Protein AF-0000000083552301 (afdb_homodimer)

Sequence (352 aa):
MPPRAPAPMTVTRPELLIDGSDAVFRKLIHASFGFLARHEAVRASFGQRIGLSGVEYTVLVAIGHLTAGGGTVIISQLAAHLHLSGAFVTTTTSRLAKKGLITKDVDPEDRRKICLNLTEQAWSTLADLAPIQQQVNDIEFAPLSAGELPRIVALFENLIDSSEKALKLQEFLKEHMPPRAPAPMTVTRPELLIDGSDAVFRKLIHASFGFLARHEAVRASFGQRIGLSGVEYTVLVAIGHLTAGGGTVIISQLAAHLHLSGAFVTTTTSRLAKKGLITKDVDPEDRRKICLNLTEQAWSTLADLAPIQQQVNDIEFAPLSAGELPRIVALFENLIDSSEKALKLQEFLKEH

Foldseek 3Di:
DPDPPPDDAPDDDVVCDDPNHNVVVVVVVVVVVVLVVVVLVVQQVLQVVLPHGSVLSVLLVLQCVVCVVPDWDFLVRSCVVVVHDSVVSVVSLVVCVVVVQWDWDADPVHRVTTTIGGDPVNVVSVVVSVVVVVVVVCVSCVPDDPVVVVVVVVVVVVVVVVVVVVVVVVVVVVVD/DPDPPPDDAPDDDVVCDDPNHNVVVVVVVVVVVVLVVVVLVVQQVLQVVLPHGSVLSVLLVLQCVVCVPPDWDFLVRSCVVVVHDSVVSVVSLVVCVVVVQWDWDADPVHRPTTTIGGDPVNVVSVVVSVVVVVVVVCVSCVPDDPVVVVVVVVVVVVVVVVVVVVVVVVVVVVVD

pLDDT: mean 91.88, std 9.17, range [40.97, 98.44]

Secondary structure (DSSP, 8-state):
-----PPPPS---GGG-BTTB-HHHHHHHHHHHHHHHHHHHHHHHHHHHTT--HHHHHHHHHHHHHHTTS--EEHHHHHHHHT--HHHHH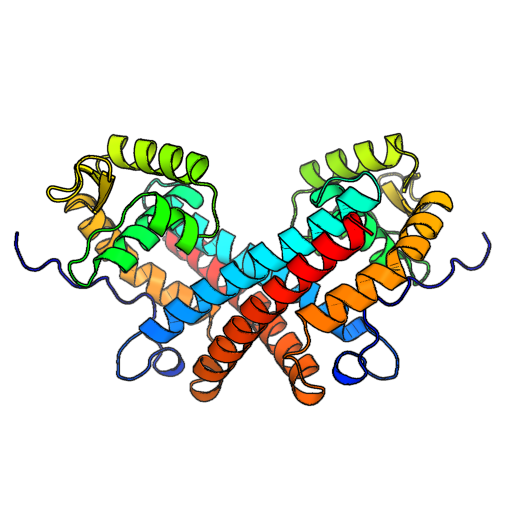HHHHHHHHTTSEEEEE-SS-TTPEEEEE-HHHHHHHHHHHHHHHHHHHHHTTT--TTHHHHHHHHHHHHHHHHHHHHHHHHHHHH-/-----PPPPS---GGG-BTTB-HHHHHHHHHHHHHHHHHHHHHHHHHHHTT--HHHHHHHHHHHHHHTTS--EEHHHHHHHHT--HHHHHHHHHHHHHTTSEEEEE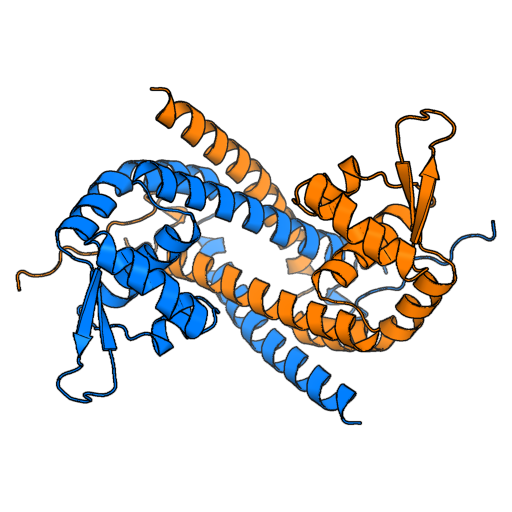-SS-TTPEEEEE-HHHHHHHHHHHHHHHHHHHHHTTT--TTHHHHHHHHHHHHHHHHHHHHHHHHHHHH-

Solvent-accessible surface area (backbone atoms only — not comparable to full-atom values): 18629 Å² total; per-residue (Å²): 125,77,84,69,73,64,64,70,60,56,54,72,49,67,43,54,37,57,95,88,31,45,60,66,46,54,47,34,56,50,30,52,53,51,29,51,54,46,52,49,52,48,46,25,51,57,12,49,76,72,77,31,52,41,66,51,33,53,50,53,53,49,49,42,61,61,25,45,84,73,46,75,35,34,60,66,55,51,12,62,72,69,71,48,53,54,68,58,46,49,55,46,50,51,54,37,34,75,70,55,34,33,45,80,39,65,30,89,89,43,73,85,40,46,29,45,40,68,28,73,62,34,50,51,53,50,54,69,43,26,68,58,45,16,55,36,41,38,43,24,50,56,77,54,44,57,78,46,50,66,54,50,34,52,49,31,50,47,32,37,56,27,34,53,52,22,48,51,49,50,55,51,60,72,76,103,124,77,82,69,74,65,63,69,59,55,54,72,49,68,43,54,37,59,95,89,30,45,61,66,46,53,47,33,56,50,31,50,52,52,29,51,53,47,52,49,52,49,47,25,52,57,12,49,76,73,76,31,51,40,65,50,33,51,52,52,51,48,49,41,62,62,24,43,82,75,46,74,37,34,59,64,56,51,12,62,72,69,69,48,52,55,67,57,47,51,54,46,50,50,54,38,34,75,70,54,32,33,46,81,38,66,30,89,90,40,72,85,41,48,29,45,41,69,29,73,61,34,50,51,51,50,54,70,44,26,68,57,44,16,57,35,42,38,44,24,50,56,77,54,45,58,79,45,51,65,54,51,35,52,50,31,50,46,32,37,56,26,33,52,53,23,48,51,49,51,54,51,59,72,77,103

Organism: NCBI:txid2306993

Nearest PDB structures (foldseek):
  6pcp-assembly2_C  TM=8.003E-01  e=1.829E-07  Bordetella pertussis
  8ylg-assembly1_B  TM=7.669E-01  e=1.421E-07  Burkholderia thailandensis
  4zzl-assembly1_B  TM=7.914E-01  e=2.672E-07  Pseudomonas aeruginosa
  2nnn-assembly3_F  TM=7.061E-01  e=1.513E-07  Pseudomonas aeruginosa
  3f3x-assembly1_A-2  TM=7.408E-01  e=1.073E-06  Saccharolobus solfataricus

Radius of gyration: 22.09 Å; Cα contacts (8 Å, |Δi|>4): 475; chains: 2; bounding box: 48×59×56 Å

Structure (mmCIF, N/CA/C/O backbone):
data_AF-0000000083552301-model_v1
#
loop_
_entity.id
_entity.type
_entity.pdbx_description
1 polymer 'MarR family transcriptional regulator'
#
loop_
_atom_site.group_PDB
_atom_site.id
_atom_site.type_symbol
_atom_site.label_atom_id
_atom_site.label_alt_id
_atom_site.label_comp_id
_atom_site.label_asym_id
_atom_site.label_entity_id
_atom_site.label_seq_id
_atom_site.pdbx_PDB_ins_code
_atom_site.Cartn_x
_atom_site.Cartn_y
_atom_site.Cartn_z
_atom_site.occupancy
_atom_site.B_iso_or_equiv
_atom_site.auth_seq_id
_atom_site.auth_comp_id
_atom_site.auth_asym_id
_atom_site.auth_atom_id
_atom_site.pdbx_PDB_model_num
ATOM 1 N N . MET A 1 1 ? -10.391 -27.031 -24.781 1 41.03 1 MET A N 1
ATOM 2 C CA . MET A 1 1 ? -9.148 -26.688 -24.094 1 41.03 1 MET A CA 1
ATOM 3 C C . MET A 1 1 ? -9.055 -27.406 -22.75 1 41.03 1 MET A C 1
ATOM 5 O O . MET A 1 1 ? -10.031 -27.453 -22 1 41.03 1 MET A O 1
ATOM 9 N N . PRO A 1 2 ? -8.172 -28.328 -22.578 1 47.38 2 PRO A N 1
ATOM 10 C CA . PRO A 1 2 ? -8.164 -29.094 -21.344 1 47.38 2 PRO A CA 1
ATOM 11 C C . PRO A 1 2 ? -8.453 -28.234 -20.109 1 47.38 2 PRO A C 1
ATOM 13 O O . PRO A 1 2 ? -8.188 -27.031 -20.125 1 47.38 2 PRO A O 1
ATOM 16 N N . PRO A 1 3 ? -9.219 -28.875 -19.203 1 48.34 3 PRO A N 1
ATOM 17 C CA . PRO A 1 3 ? -9.578 -28.141 -17.984 1 48.34 3 PRO A CA 1
ATOM 18 C C . PRO A 1 3 ? -8.383 -27.469 -17.312 1 48.34 3 PRO A C 1
ATOM 20 O O . PRO A 1 3 ? -7.32 -28.078 -17.188 1 48.34 3 PRO A O 1
ATOM 23 N N . ARG A 1 4 ? -8.227 -26.125 -17.531 1 56.44 4 ARG A N 1
ATOM 24 C CA . ARG A 1 4 ? -7.117 -25.344 -17.016 1 56.44 4 ARG A CA 1
ATOM 25 C C . ARG A 1 4 ? -6.875 -25.641 -15.539 1 56.44 4 ARG A C 1
ATOM 27 O O . ARG A 1 4 ? -7.82 -25.734 -14.75 1 56.44 4 ARG A O 1
ATOM 34 N N . ALA A 1 5 ? -5.742 -26.422 -15.227 1 58.41 5 ALA A N 1
ATOM 35 C CA . ALA A 1 5 ? -5.367 -26.688 -13.836 1 58.41 5 ALA A CA 1
ATOM 36 C C . ALA A 1 5 ? -5.629 -25.453 -12.961 1 58.41 5 ALA A C 1
ATOM 38 O O . ALA A 1 5 ? -5.469 -24.328 -13.406 1 58.41 5 ALA A O 1
ATOM 39 N N . PRO A 1 6 ? -6.309 -25.688 -11.836 1 65.56 6 PRO A N 1
ATOM 40 C CA . PRO A 1 6 ? -6.559 -24.578 -10.898 1 65.56 6 PRO A CA 1
ATOM 41 C C . PRO A 1 6 ? -5.289 -23.812 -10.547 1 65.56 6 PRO A C 1
ATOM 43 O O . PRO A 1 6 ? -4.188 -24.359 -10.625 1 65.56 6 PRO A O 1
ATOM 46 N N . ALA A 1 7 ? -5.406 -22.531 -10.398 1 77.5 7 ALA A N 1
ATOM 47 C CA . ALA A 1 7 ? -4.297 -21.703 -9.938 1 77.5 7 ALA A CA 1
ATOM 48 C C . ALA A 1 7 ? -3.672 -22.281 -8.672 1 77.5 7 ALA A C 1
ATOM 50 O O . ALA A 1 7 ? -4.383 -22.719 -7.758 1 77.5 7 ALA A O 1
ATOM 51 N N . PRO A 1 8 ? -2.408 -22.516 -8.703 1 86.75 8 PRO A N 1
ATOM 52 C CA . PRO A 1 8 ? -1.754 -23.047 -7.496 1 86.75 8 PRO A CA 1
ATOM 53 C C . PRO A 1 8 ? -2.039 -22.203 -6.258 1 86.75 8 PRO A C 1
ATOM 55 O O . PRO A 1 8 ? -2.217 -20.984 -6.363 1 86.75 8 PRO A O 1
ATOM 58 N N . MET A 1 9 ? -2.119 -22.922 -5.168 1 91.5 9 MET A N 1
ATOM 59 C CA . MET A 1 9 ? -2.23 -22.203 -3.904 1 91.5 9 MET A CA 1
ATOM 60 C C . MET A 1 9 ? -0.99 -21.344 -3.652 1 91.5 9 MET A C 1
ATOM 62 O O . MET A 1 9 ? 0.123 -21.75 -3.998 1 91.5 9 MET A O 1
ATOM 66 N N . THR A 1 10 ? -1.205 -20.266 -3.018 1 94.56 10 THR A N 1
ATOM 67 C CA . THR A 1 10 ? -0.093 -19.344 -2.791 1 94.56 10 THR A CA 1
ATOM 68 C C . THR A 1 10 ? 0.404 -19.438 -1.352 1 94.56 10 THR A C 1
ATOM 70 O O . THR A 1 10 ? 1.435 -18.859 -1.005 1 94.56 10 THR A O 1
ATOM 73 N N . VAL A 1 11 ? -0.322 -20.078 -0.506 1 97.38 11 VAL A N 1
ATOM 74 C CA . VAL A 1 11 ? 0.031 -20.391 0.877 1 97.38 11 VAL A CA 1
ATOM 75 C C . VAL A 1 11 ? -0.378 -21.812 1.214 1 97.38 11 VAL A C 1
ATOM 77 O O . VAL A 1 11 ? -1.214 -22.406 0.526 1 97.38 11 VAL A O 1
ATOM 80 N N . THR A 1 12 ? 0.235 -22.328 2.291 1 96.94 12 THR A N 1
ATOM 81 C CA . THR A 1 12 ? -0.097 -23.688 2.674 1 96.94 12 THR A CA 1
ATOM 82 C C . THR A 1 12 ? -0.401 -23.781 4.168 1 96.94 12 THR A C 1
ATOM 84 O O . THR A 1 12 ? -0.926 -24.781 4.645 1 96.94 12 THR A O 1
ATOM 87 N N . ARG A 1 13 ? -0.084 -22.75 4.926 1 96.5 13 ARG A N 1
ATOM 88 C CA . ARG A 1 13 ? -0.36 -22.75 6.355 1 96.5 13 ARG A CA 1
ATOM 89 C C . ARG A 1 13 ? -1.859 -22.828 6.625 1 96.5 13 ARG A C 1
ATOM 91 O O . ARG A 1 13 ? -2.639 -22.047 6.082 1 96.5 13 ARG A O 1
ATOM 98 N N . PRO A 1 14 ? -2.262 -23.734 7.508 1 96.25 14 PRO A N 1
ATOM 99 C CA . PRO A 1 14 ? -3.693 -23.938 7.734 1 96.25 14 PRO A CA 1
ATOM 100 C C . PRO A 1 14 ? -4.398 -22.672 8.234 1 96.25 14 PRO A C 1
ATOM 102 O O . PRO A 1 14 ? -5.578 -22.469 7.938 1 96.25 14 PRO A O 1
ATOM 105 N N . GLU A 1 15 ? -3.711 -21.828 9 1 96.06 15 GLU A N 1
ATOM 106 C CA . GLU A 1 15 ? -4.285 -20.609 9.555 1 96.06 15 GLU A CA 1
ATOM 107 C C . GLU A 1 15 ? -4.676 -19.625 8.445 1 96.06 15 GLU A C 1
ATOM 109 O O . GLU A 1 15 ? -5.465 -18.719 8.672 1 96.06 15 GLU A O 1
ATOM 114 N N . LEU A 1 16 ? -4.07 -19.844 7.227 1 97 16 LEU A N 1
ATOM 115 C CA . LEU A 1 16 ? -4.301 -18.922 6.117 1 97 16 LEU A CA 1
ATOM 116 C C . LEU A 1 16 ? -5.266 -19.531 5.102 1 97 16 LEU A C 1
ATOM 118 O O . LEU A 1 16 ? -5.512 -18.938 4.047 1 97 16 LEU A O 1
ATOM 122 N N . LEU A 1 17 ? -5.734 -20.719 5.441 1 96.19 17 LEU A N 1
ATOM 123 C CA . LEU A 1 17 ? -6.66 -21.422 4.566 1 96.19 17 LEU A CA 1
ATOM 124 C C . LEU A 1 17 ? -8.055 -21.5 5.191 1 96.19 17 LEU A C 1
ATOM 126 O O . LEU A 1 17 ? -8.188 -21.688 6.402 1 96.19 17 LEU A O 1
ATOM 130 N N . ILE A 1 18 ? -9.055 -21.297 4.426 1 94.62 18 ILE A N 1
ATOM 131 C CA . ILE A 1 18 ? -10.438 -21.516 4.809 1 94.62 18 ILE A CA 1
ATOM 132 C C . ILE A 1 18 ? -11.062 -22.578 3.895 1 94.62 18 ILE A C 1
ATOM 134 O O . ILE A 1 18 ? -11.109 -22.406 2.676 1 94.62 18 ILE A O 1
ATOM 138 N N . ASP A 1 19 ? -11.516 -23.656 4.496 1 93 19 ASP A N 1
ATOM 139 C CA . ASP A 1 19 ? -12.078 -24.781 3.75 1 93 19 ASP A CA 1
ATOM 140 C C . ASP A 1 19 ? -11.117 -25.25 2.662 1 93 19 ASP A C 1
ATOM 142 O O . ASP A 1 19 ? -11.516 -25.453 1.513 1 93 19 ASP A O 1
ATOM 146 N N . GLY A 1 20 ? -9.859 -25.25 2.975 1 92.44 20 GLY A N 1
ATOM 147 C CA . GLY A 1 20 ? -8.836 -25.797 2.098 1 92.44 20 GLY A CA 1
ATOM 148 C C . GLY A 1 20 ? -8.461 -24.859 0.962 1 92.44 20 GLY A C 1
ATOM 149 O O . GLY A 1 20 ? -7.723 -25.25 0.055 1 92.44 20 GLY A O 1
ATOM 150 N N . SER A 1 21 ? -8.992 -23.594 1.007 1 93.5 21 SER A N 1
ATOM 151 C CA . SER A 1 21 ? -8.766 -22.625 -0.066 1 93.5 21 SER A CA 1
ATOM 152 C C . SER A 1 21 ? -8.047 -21.391 0.45 1 93.5 21 SER A C 1
ATOM 154 O O . SER A 1 21 ? -8.297 -20.938 1.568 1 93.5 21 SER A O 1
ATOM 156 N N . ASP A 1 22 ? -7.141 -20.859 -0.441 1 94.69 22 ASP A N 1
ATOM 157 C CA . ASP A 1 22 ? -6.477 -19.609 -0.049 1 94.69 22 ASP A CA 1
ATOM 158 C C . ASP A 1 22 ? -7.207 -18.391 -0.61 1 94.69 22 ASP A C 1
ATOM 160 O O . ASP A 1 22 ? -6.629 -17.312 -0.722 1 94.69 22 ASP A O 1
ATOM 164 N N . ALA A 1 23 ? -8.438 -18.641 -0.969 1 91.62 23 ALA A N 1
ATOM 165 C CA . ALA A 1 23 ? -9.219 -17.578 -1.608 1 91.62 23 ALA A CA 1
ATOM 166 C C . ALA A 1 23 ? -9.359 -16.375 -0.684 1 91.62 23 ALA A C 1
ATOM 168 O O . ALA A 1 23 ? -9.25 -15.234 -1.125 1 91.62 23 ALA A O 1
ATOM 169 N N . VAL A 1 24 ? -9.578 -16.641 0.581 1 93.75 24 VAL A N 1
ATOM 170 C CA . VAL A 1 24 ? -9.766 -15.547 1.531 1 93.75 24 VAL A CA 1
ATOM 171 C C . VAL A 1 24 ? -8.438 -14.82 1.752 1 93.75 24 VAL A C 1
ATOM 173 O O . VAL A 1 24 ? -8.398 -13.594 1.882 1 93.75 24 VAL A O 1
ATOM 176 N N . PHE A 1 25 ? -7.363 -15.586 1.76 1 95.69 25 PHE A N 1
ATOM 177 C CA . PHE A 1 25 ? -6.035 -14.992 1.863 1 95.69 25 PHE A CA 1
ATOM 178 C C . PHE A 1 25 ? -5.758 -14.078 0.678 1 95.69 25 PHE A C 1
ATOM 180 O O . PHE A 1 25 ? -5.301 -12.945 0.855 1 95.69 25 PHE A O 1
ATOM 187 N N . ARG A 1 26 ? -6.059 -14.508 -0.494 1 92.44 26 ARG A N 1
ATOM 188 C CA . ARG A 1 26 ? -5.863 -13.703 -1.696 1 92.44 26 ARG A CA 1
ATOM 189 C C . ARG A 1 26 ? -6.73 -12.453 -1.666 1 92.44 26 ARG A C 1
ATOM 191 O O . ARG A 1 26 ? -6.309 -11.391 -2.117 1 92.44 26 ARG A O 1
ATOM 198 N N . LYS A 1 27 ? -7.887 -12.602 -1.116 1 92.12 27 LYS A N 1
ATOM 199 C CA . LYS A 1 27 ? -8.773 -11.453 -0.959 1 92.12 27 LYS A CA 1
ATOM 200 C C . LYS A 1 27 ? -8.172 -10.422 -0.011 1 92.12 27 LYS A C 1
ATOM 202 O O . LYS A 1 27 ? -8.336 -9.211 -0.213 1 92.12 27 LYS A O 1
ATOM 207 N N . LEU A 1 28 ? -7.48 -10.867 1.009 1 94.44 28 LEU A N 1
ATOM 208 C CA . LEU A 1 28 ? -6.805 -9.961 1.936 1 94.44 28 LEU A CA 1
ATOM 209 C C . LEU A 1 28 ? -5.766 -9.117 1.211 1 94.44 28 LEU A C 1
ATOM 211 O O . LEU A 1 28 ? -5.73 -7.895 1.372 1 94.44 28 LEU A O 1
ATOM 215 N N . ILE A 1 29 ? -4.988 -9.766 0.406 1 93.25 29 ILE A N 1
ATOM 216 C CA . ILE A 1 29 ? -3.941 -9.07 -0.338 1 93.25 29 ILE A CA 1
ATOM 217 C C . ILE A 1 29 ? -4.566 -8.047 -1.277 1 93.25 29 ILE A C 1
ATOM 219 O O . ILE A 1 29 ? -4.164 -6.879 -1.289 1 93.25 29 ILE A O 1
ATOM 223 N N . HIS A 1 30 ? -5.586 -8.438 -1.945 1 90.06 30 HIS A N 1
ATOM 224 C CA . HIS A 1 30 ? -6.273 -7.559 -2.887 1 90.06 30 HIS A CA 1
ATOM 225 C C . HIS A 1 30 ? -6.906 -6.371 -2.17 1 90.06 30 HIS A C 1
ATOM 227 O O . HIS A 1 30 ? -6.781 -5.23 -2.617 1 90.06 30 HIS A O 1
ATOM 233 N N . ALA A 1 31 ? -7.504 -6.656 -1.09 1 92.75 31 ALA A N 1
ATOM 234 C CA . ALA A 1 31 ? -8.188 -5.598 -0.348 1 92.75 31 ALA A CA 1
ATOM 235 C C . ALA A 1 31 ? -7.188 -4.621 0.26 1 92.75 31 ALA A C 1
ATOM 237 O O . ALA A 1 31 ? -7.445 -3.414 0.317 1 92.75 31 ALA A O 1
ATOM 238 N N . SER A 1 32 ? -6.074 -5.105 0.735 1 93.69 32 SER A N 1
ATOM 239 C CA . SER A 1 32 ? -5.051 -4.234 1.307 1 93.69 32 SER A CA 1
ATOM 240 C C . SER A 1 32 ? -4.516 -3.256 0.268 1 93.69 32 SER A C 1
ATOM 242 O O . SER A 1 32 ? -4.414 -2.055 0.53 1 93.69 32 SER A O 1
ATOM 244 N N . PHE A 1 33 ? -4.281 -3.74 -0.927 1 90.56 33 PHE A N 1
ATOM 245 C CA . PHE A 1 33 ? -3.809 -2.887 -2.012 1 90.56 33 PHE A CA 1
ATOM 246 C C . PHE A 1 33 ? -4.895 -1.908 -2.443 1 90.56 33 PHE A C 1
ATOM 248 O O . PHE A 1 33 ? -4.609 -0.745 -2.734 1 90.56 33 PHE A O 1
ATOM 255 N N . GLY A 1 34 ? -6.094 -2.428 -2.49 1 92.44 34 GLY A N 1
ATOM 256 C CA . GLY A 1 34 ? -7.203 -1.558 -2.836 1 92.44 34 GLY A CA 1
ATOM 257 C C . GLY A 1 34 ? -7.371 -0.392 -1.88 1 92.44 34 GLY A C 1
ATOM 258 O O . GLY A 1 34 ? -7.578 0.744 -2.309 1 92.44 34 GLY A O 1
ATOM 259 N N . PHE A 1 35 ? -7.246 -0.678 -0.621 1 95.25 35 PHE A N 1
ATOM 260 C CA . PHE A 1 35 ? -7.34 0.374 0.385 1 95.25 35 PHE A CA 1
ATOM 261 C C . PHE A 1 35 ? -6.191 1.363 0.243 1 95.25 35 PHE A C 1
ATOM 263 O O . PHE A 1 35 ? -6.406 2.576 0.231 1 95.25 35 PHE A O 1
ATOM 270 N N . LEU A 1 36 ? -5.008 0.893 0.155 1 92.56 36 LEU A N 1
ATOM 271 C CA . LEU A 1 36 ? -3.844 1.769 0.114 1 92.56 36 LEU A CA 1
ATOM 272 C C . LEU A 1 36 ? -3.877 2.662 -1.121 1 92.56 36 LEU A C 1
ATOM 274 O O . LEU A 1 36 ? -3.463 3.822 -1.065 1 92.56 36 LEU A O 1
ATOM 278 N N . ALA A 1 37 ? -4.344 2.104 -2.26 1 90.5 37 ALA A N 1
ATOM 279 C CA . ALA A 1 37 ? -4.492 2.912 -3.467 1 90.5 37 ALA A CA 1
ATOM 280 C C . ALA A 1 37 ? -5.457 4.07 -3.238 1 90.5 37 ALA A C 1
ATOM 282 O O . ALA A 1 37 ? -5.191 5.199 -3.654 1 90.5 37 ALA A O 1
ATOM 283 N N . ARG A 1 38 ? -6.543 3.789 -2.582 1 94.12 38 ARG A N 1
ATOM 284 C CA . ARG A 1 38 ? -7.523 4.832 -2.301 1 94.12 38 ARG A CA 1
ATOM 285 C C . ARG A 1 38 ? -6.98 5.832 -1.284 1 94.12 38 ARG A C 1
ATOM 287 O O . ARG A 1 38 ? -7.203 7.039 -1.414 1 94.12 38 ARG A O 1
ATOM 294 N N . HIS A 1 39 ? -6.309 5.312 -0.276 1 95.62 39 HIS A N 1
ATOM 295 C CA . HIS A 1 39 ? -5.711 6.207 0.71 1 95.62 39 HIS A CA 1
ATOM 296 C C . HIS A 1 39 ? -4.699 7.145 0.062 1 95.62 39 HIS A C 1
ATOM 298 O O . HIS A 1 39 ? -4.625 8.328 0.412 1 95.62 39 HIS A O 1
ATOM 304 N N . GLU A 1 40 ? -3.904 6.648 -0.865 1 93.06 40 GLU A N 1
ATOM 305 C CA . GLU A 1 40 ? -2.955 7.484 -1.598 1 93.06 40 GLU A CA 1
ATOM 306 C C . GLU A 1 40 ? -3.676 8.547 -2.422 1 93.06 40 GLU A C 1
ATOM 308 O O . GLU A 1 40 ? -3.197 9.672 -2.545 1 93.06 40 GLU A O 1
ATOM 313 N N . ALA A 1 41 ? -4.773 8.133 -3.002 1 93.94 41 ALA A N 1
ATOM 314 C CA . ALA A 1 41 ? -5.57 9.109 -3.744 1 93.94 41 ALA A CA 1
ATOM 315 C C . ALA A 1 41 ? -6.078 10.211 -2.824 1 93.94 41 ALA A C 1
ATOM 317 O O . ALA A 1 41 ? -6.094 11.391 -3.203 1 93.94 41 ALA A O 1
ATOM 318 N N . VAL A 1 42 ? -6.473 9.859 -1.638 1 96.62 42 VAL A N 1
ATOM 319 C CA . VAL A 1 42 ? -6.91 10.828 -0.64 1 96.62 42 VAL A CA 1
ATOM 320 C C . VAL A 1 42 ? -5.762 11.781 -0.312 1 96.62 42 VAL A C 1
ATOM 322 O O . VAL A 1 42 ? -5.941 13.008 -0.316 1 96.62 42 VAL A O 1
ATOM 325 N N . ARG A 1 43 ? -4.578 11.258 -0.109 1 95.56 43 ARG A N 1
ATOM 326 C CA . ARG A 1 43 ? -3.41 12.07 0.226 1 95.56 43 ARG A CA 1
ATOM 327 C C . ARG A 1 43 ? -3.016 12.969 -0.939 1 95.56 43 ARG A C 1
ATOM 329 O O . ARG A 1 43 ? -2.607 14.117 -0.734 1 95.56 43 ARG A O 1
ATOM 336 N N . ALA A 1 44 ? -3.111 12.43 -2.115 1 95.44 44 ALA A N 1
ATOM 337 C CA . ALA A 1 44 ? -2.805 13.234 -3.297 1 95.44 44 ALA A CA 1
ATOM 338 C C . ALA A 1 44 ? -3.729 14.445 -3.395 1 95.44 44 ALA A C 1
ATOM 340 O O . ALA A 1 44 ? -3.301 15.531 -3.795 1 95.44 44 ALA A O 1
ATOM 341 N N . SER A 1 45 ? -4.906 14.211 -3.023 1 96.44 45 SER A N 1
ATOM 342 C CA . SER A 1 45 ? -5.867 15.305 -3.045 1 96.44 45 SER A CA 1
ATOM 343 C C . SER A 1 45 ? -5.516 16.375 -2.008 1 96.44 45 SER A C 1
ATOM 345 O O . SER A 1 45 ? -5.676 17.562 -2.26 1 96.44 45 SER A O 1
ATOM 347 N N . PHE A 1 46 ? -5.059 15.977 -0.792 1 97.06 46 PHE A N 1
ATOM 348 C CA . PHE A 1 46 ? -4.562 16.938 0.182 1 97.06 46 PHE A CA 1
ATOM 349 C C . PHE A 1 46 ? -3.428 17.766 -0.408 1 97.06 46 PHE A C 1
ATOM 351 O O . PHE A 1 46 ? -3.414 19 -0.275 1 97.06 46 PHE A O 1
ATOM 358 N N . GLY A 1 47 ? -2.463 17.047 -1.039 1 97.38 47 GLY A N 1
ATOM 359 C CA . GLY A 1 47 ? -1.352 17.734 -1.684 1 97.38 47 GLY A CA 1
ATOM 360 C C . GLY A 1 47 ? -1.795 18.75 -2.709 1 97.38 47 GLY A C 1
ATOM 361 O O . GLY A 1 47 ? -1.337 19.906 -2.688 1 97.38 47 GLY A O 1
ATOM 362 N N . GLN A 1 48 ? -2.709 18.359 -3.531 1 96.5 48 GLN A N 1
ATOM 363 C CA . GL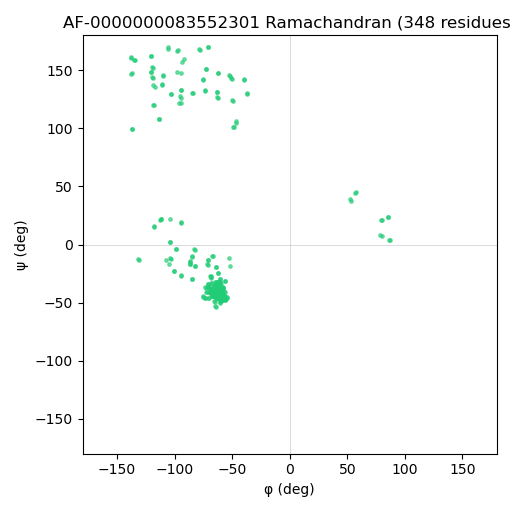N A 1 48 ? -3.207 19.25 -4.582 1 96.5 48 GLN A CA 1
ATOM 364 C C . GLN A 1 48 ? -3.795 20.531 -3.992 1 96.5 48 GLN A C 1
ATOM 366 O O . GLN A 1 48 ? -3.619 21.609 -4.551 1 96.5 48 GLN A O 1
ATOM 371 N N . ARG A 1 49 ? -4.43 20.453 -2.926 1 95.69 49 ARG A N 1
ATOM 372 C CA . ARG A 1 49 ? -5.066 21.594 -2.285 1 95.69 49 ARG A CA 1
ATOM 373 C C . ARG A 1 49 ? -4.035 22.641 -1.884 1 95.69 49 ARG A C 1
ATOM 375 O O . ARG A 1 49 ? -4.348 23.828 -1.803 1 95.69 49 ARG A O 1
ATOM 382 N N . ILE A 1 50 ? -2.836 22.156 -1.701 1 96.31 50 ILE A N 1
ATOM 383 C CA . ILE A 1 50 ? -1.822 23.109 -1.245 1 96.31 50 ILE A CA 1
ATOM 384 C C . ILE A 1 50 ? -0.709 23.219 -2.285 1 96.31 50 ILE A C 1
ATOM 386 O O . ILE A 1 50 ? 0.422 23.578 -1.958 1 96.31 50 ILE A O 1
ATOM 390 N N . GLY A 1 51 ? -0.948 22.75 -3.482 1 96.75 51 GLY A N 1
ATOM 391 C CA . GLY A 1 51 ? -0.06 22.969 -4.613 1 96.75 51 GLY A CA 1
ATOM 392 C C . GLY A 1 51 ? 1.07 21.953 -4.684 1 96.75 51 GLY A C 1
ATOM 393 O O . GLY A 1 51 ? 2.137 22.25 -5.234 1 96.75 51 GLY A O 1
ATOM 394 N N . LEU A 1 52 ? 0.909 20.766 -4.105 1 98.12 52 LEU A N 1
ATOM 395 C CA . LEU A 1 52 ? 1.935 19.734 -4.098 1 98.12 52 LEU A CA 1
ATOM 396 C C . LEU A 1 52 ? 1.438 18.469 -4.793 1 98.12 52 LEU A C 1
ATOM 398 O O . LEU A 1 52 ? 0.232 18.219 -4.836 1 98.12 52 LEU A O 1
ATOM 402 N N . SER A 1 53 ? 2.354 17.734 -5.328 1 96.69 53 SER A N 1
ATOM 403 C CA . SER A 1 53 ? 2.035 16.359 -5.742 1 96.69 53 SER A CA 1
ATOM 404 C C . SER A 1 53 ? 1.834 15.453 -4.539 1 96.69 53 SER A C 1
ATOM 406 O O . SER A 1 53 ? 2.133 15.836 -3.406 1 96.69 53 SER A O 1
ATOM 408 N N . GLY A 1 54 ? 1.359 14.281 -4.777 1 95.62 54 GLY A N 1
ATOM 409 C CA . GLY A 1 54 ? 1.152 13.312 -3.713 1 95.62 54 GLY A CA 1
ATOM 410 C C . GLY A 1 54 ? 2.422 12.977 -2.953 1 95.62 54 GLY A C 1
ATOM 411 O O . GLY A 1 54 ? 2.426 12.953 -1.721 1 95.62 54 GLY A O 1
ATOM 412 N N . VAL A 1 55 ? 3.477 12.766 -3.682 1 95.25 55 VAL A N 1
ATOM 413 C CA . VAL A 1 55 ? 4.734 12.367 -3.061 1 95.25 55 VAL A CA 1
ATOM 414 C C . VAL A 1 55 ? 5.34 13.547 -2.307 1 95.25 55 VAL A C 1
ATOM 416 O O . VAL A 1 55 ? 5.91 13.375 -1.227 1 95.25 55 VAL A O 1
ATOM 419 N N . GLU A 1 56 ? 5.273 14.727 -2.898 1 97.25 56 GLU A N 1
ATOM 420 C CA . GLU A 1 56 ? 5.746 15.914 -2.193 1 97.25 56 GLU A CA 1
ATOM 421 C C . GLU A 1 56 ? 5.004 16.109 -0.876 1 97.25 56 GLU A C 1
ATOM 423 O O . GLU A 1 56 ? 5.613 16.422 0.148 1 97.25 56 GLU A O 1
ATOM 428 N N . TYR A 1 57 ? 3.744 15.938 -0.938 1 97.5 57 TYR A N 1
ATOM 429 C CA . TYR A 1 57 ? 2.918 16.047 0.26 1 97.5 57 TYR A CA 1
ATOM 430 C C . TYR A 1 57 ? 3.33 15.016 1.302 1 97.5 57 TYR A C 1
ATOM 432 O O . TYR A 1 57 ? 3.5 15.344 2.479 1 97.5 57 TYR A O 1
ATOM 440 N N . THR A 1 58 ? 3.438 13.805 0.892 1 95.44 58 THR A N 1
ATOM 441 C CA . THR A 1 58 ? 3.84 12.719 1.777 1 95.44 58 THR A CA 1
ATOM 442 C C . THR A 1 58 ? 5.168 13.039 2.455 1 95.44 58 THR A C 1
ATOM 444 O O . THR A 1 58 ? 5.305 12.891 3.672 1 95.44 58 THR A O 1
ATOM 447 N N . VAL A 1 59 ? 6.062 13.508 1.718 1 96.25 59 VAL A N 1
ATOM 448 C CA . VAL A 1 59 ? 7.387 13.828 2.232 1 96.25 59 VAL A CA 1
ATOM 449 C C . VAL A 1 59 ? 7.289 15.008 3.199 1 96.25 59 VAL A C 1
ATOM 451 O O . VAL A 1 59 ? 7.867 14.977 4.289 1 96.25 59 VAL A O 1
ATOM 454 N N . LEU A 1 60 ? 6.57 15.992 2.846 1 95.94 60 LEU A N 1
ATOM 455 C CA . LEU A 1 60 ? 6.414 17.188 3.68 1 95.94 60 LEU A CA 1
ATOM 456 C C . LEU A 1 60 ? 5.824 16.812 5.035 1 95.94 60 LEU A C 1
ATOM 458 O O . LEU A 1 60 ? 6.355 17.219 6.078 1 95.94 60 LEU A O 1
ATOM 462 N N . VAL A 1 61 ? 4.773 16.047 5.008 1 94.31 61 VAL A N 1
ATOM 463 C CA . VAL A 1 61 ? 4.082 15.656 6.23 1 94.31 61 VAL A CA 1
ATOM 464 C C . VAL A 1 61 ? 5.004 14.789 7.09 1 94.31 61 VAL A C 1
ATOM 466 O O . VAL A 1 61 ? 5.027 14.93 8.312 1 94.31 61 VAL A O 1
ATOM 469 N N . ALA A 1 62 ? 5.715 13.93 6.457 1 93.44 62 ALA A N 1
ATOM 470 C CA . ALA A 1 62 ? 6.641 13.07 7.188 1 93.44 62 ALA A CA 1
ATOM 471 C C . ALA A 1 62 ? 7.719 13.891 7.891 1 93.44 62 ALA A C 1
ATOM 473 O O . ALA A 1 62 ? 8.062 13.625 9.047 1 93.44 62 ALA A O 1
ATOM 474 N N . ILE A 1 63 ? 8.242 14.852 7.203 1 94.06 63 ILE A N 1
ATOM 475 C CA . ILE A 1 63 ? 9.234 15.727 7.82 1 94.06 63 ILE A CA 1
ATOM 476 C C . ILE A 1 63 ? 8.625 16.422 9.039 1 94.06 63 ILE A C 1
ATOM 478 O O . ILE A 1 63 ? 9.234 16.453 10.109 1 94.06 63 ILE A O 1
ATOM 482 N N . GLY A 1 64 ? 7.438 16.938 8.852 1 91.44 64 GLY A N 1
ATOM 483 C CA . GLY A 1 64 ? 6.75 17.609 9.953 1 91.44 64 GLY A CA 1
ATOM 484 C C . GLY A 1 64 ? 6.547 16.703 11.156 1 91.44 64 GLY A C 1
ATOM 485 O O . GLY A 1 64 ? 6.781 17.125 12.289 1 91.44 64 GLY A O 1
ATOM 486 N N . HIS A 1 65 ? 6.16 15.547 10.906 1 88 65 HIS A N 1
ATOM 487 C CA . HIS A 1 65 ? 5.91 14.594 11.977 1 88 65 HIS A CA 1
ATOM 488 C C . HIS A 1 65 ? 7.203 14.203 12.688 1 88 65 HIS A C 1
ATOM 490 O O . HIS A 1 65 ? 7.238 14.109 13.914 1 88 65 HIS A O 1
ATOM 496 N N . LEU A 1 66 ? 8.18 13.961 11.938 1 88.5 66 LEU A N 1
ATOM 497 C CA . LEU A 1 66 ? 9.445 13.492 12.492 1 88.5 66 LEU A CA 1
ATOM 498 C C . LEU A 1 66 ? 10.156 14.617 13.25 1 88.5 66 LEU A C 1
ATOM 500 O O . LEU A 1 66 ? 10.984 14.352 14.125 1 88.5 66 LEU A O 1
ATOM 504 N N . THR A 1 67 ? 9.75 15.852 13 1 85.5 67 THR A N 1
ATOM 505 C CA . THR A 1 67 ? 10.422 16.984 13.633 1 85.5 67 THR A CA 1
ATOM 506 C C . THR A 1 67 ? 9.562 17.547 14.758 1 85.5 67 THR A C 1
ATOM 508 O O . THR A 1 67 ? 10.023 18.406 15.516 1 85.5 67 THR A O 1
ATOM 511 N N . ALA A 1 68 ? 8.242 17.281 14.906 1 73.94 68 ALA A N 1
ATOM 512 C CA . ALA A 1 68 ? 7.277 17.875 15.82 1 73.94 68 ALA A CA 1
ATOM 513 C C . ALA A 1 68 ? 7.785 17.844 17.25 1 73.94 68 ALA A C 1
ATOM 515 O O . ALA A 1 68 ? 7.445 18.719 18.062 1 73.94 68 ALA A O 1
ATOM 516 N N . GLY A 1 69 ? 8.789 17 17.625 1 67.25 69 GLY A N 1
ATOM 517 C CA . GLY A 1 69 ? 9.328 16.953 18.984 1 67.25 69 GLY A CA 1
ATOM 518 C C . GLY A 1 69 ? 10.68 17.625 19.109 1 67.25 69 GLY A C 1
ATOM 519 O O . GLY A 1 69 ? 11.352 17.484 20.125 1 67.25 69 GLY A O 1
ATOM 520 N N . GLY A 1 70 ? 10.891 18.516 18.125 1 69.12 70 GLY A N 1
ATOM 521 C CA . GLY A 1 70 ? 12.125 19.281 18.219 1 69.12 70 GLY A CA 1
ATOM 522 C C . GLY A 1 70 ? 13.312 18.578 17.594 1 69.12 70 GLY A C 1
ATOM 523 O O . GLY A 1 70 ? 14.445 19.062 17.703 1 69.12 70 GLY A O 1
ATOM 524 N N . GLY A 1 71 ? 13.109 17.531 17.047 1 72.19 71 GLY A N 1
ATOM 525 C CA . GLY A 1 71 ? 14.25 16.859 16.453 1 72.19 71 GLY A CA 1
ATOM 526 C C . GLY A 1 71 ? 14.438 17.188 14.984 1 72.19 71 GLY A C 1
ATOM 527 O O . GLY A 1 71 ? 13.703 18.016 14.43 1 72.19 71 GLY A O 1
ATOM 528 N N . THR A 1 72 ? 15.711 16.984 14.57 1 77.38 72 THR A N 1
ATOM 529 C CA . THR A 1 72 ? 16 17.141 13.148 1 77.38 72 THR A CA 1
ATOM 530 C C . THR A 1 72 ? 15.922 15.797 12.43 1 77.38 72 THR A C 1
ATOM 532 O O . THR A 1 72 ? 16.094 14.742 13.055 1 77.38 72 THR A O 1
ATOM 535 N N . VAL A 1 73 ? 15.5 15.914 11.203 1 91.12 73 VAL A N 1
ATOM 536 C CA . VAL A 1 73 ? 15.445 14.711 10.375 1 91.12 73 VAL A CA 1
ATOM 537 C C . VAL A 1 73 ? 16.406 14.852 9.195 1 91.12 73 VAL A C 1
ATOM 539 O O . VAL A 1 73 ? 16.516 15.93 8.609 1 91.12 73 VAL A O 1
ATOM 542 N N . ILE A 1 74 ? 17.125 13.766 8.984 1 93.56 74 ILE A N 1
ATOM 543 C CA . ILE A 1 74 ? 18.047 13.766 7.852 1 93.56 74 ILE A CA 1
ATOM 544 C C . ILE A 1 74 ? 17.484 12.891 6.73 1 93.56 74 ILE A C 1
ATOM 546 O O . ILE A 1 74 ? 16.5 12.156 6.938 1 93.56 74 ILE A O 1
ATOM 550 N N . ILE A 1 75 ? 18.125 13.008 5.559 1 93.5 75 ILE A N 1
ATOM 551 C CA . ILE A 1 75 ? 17.641 12.359 4.344 1 93.5 75 ILE A CA 1
ATOM 552 C C . ILE A 1 75 ? 17.547 10.852 4.57 1 93.5 75 ILE A C 1
ATOM 554 O O . ILE A 1 75 ? 16.531 10.227 4.238 1 93.5 75 ILE A O 1
ATOM 558 N N . SER A 1 76 ? 18.531 10.266 5.207 1 92.88 76 SER A N 1
ATOM 559 C CA . SER A 1 76 ? 18.562 8.82 5.395 1 92.88 76 SER A CA 1
ATOM 560 C C . SER A 1 76 ? 17.453 8.359 6.32 1 92.88 76 SER A C 1
ATOM 562 O O . SER A 1 76 ? 16.812 7.324 6.074 1 92.88 76 SER A O 1
ATOM 564 N N . GLN A 1 77 ? 17.172 9.078 7.312 1 92.75 77 GLN A N 1
ATOM 565 C CA . GLN A 1 77 ? 16.094 8.758 8.25 1 92.75 77 GLN A CA 1
ATOM 566 C C . GLN A 1 77 ? 14.727 8.883 7.582 1 92.75 77 GLN A C 1
ATOM 568 O O . GLN A 1 77 ? 13.852 8.039 7.789 1 92.75 77 GLN A O 1
ATOM 573 N N . LEU A 1 78 ? 14.594 9.922 6.84 1 94.62 78 LEU A N 1
ATOM 574 C CA . LEU A 1 78 ? 13.344 10.148 6.125 1 94.62 78 LEU A CA 1
ATOM 575 C C . LEU A 1 78 ? 13.102 9.047 5.094 1 94.62 78 LEU A C 1
ATOM 577 O O . LEU A 1 78 ? 11.984 8.523 4.988 1 94.62 78 LEU A O 1
ATOM 581 N N . ALA A 1 79 ? 14.133 8.703 4.367 1 94.12 79 ALA A N 1
ATOM 582 C CA . ALA A 1 79 ? 14.047 7.633 3.373 1 94.12 79 ALA A CA 1
ATOM 583 C C . ALA A 1 79 ? 13.664 6.309 4.023 1 94.12 79 ALA A C 1
ATOM 585 O O . ALA A 1 79 ? 12.766 5.613 3.541 1 94.12 79 ALA A O 1
ATOM 586 N N . ALA A 1 80 ? 14.25 6.016 5.168 1 90.5 80 ALA A N 1
ATOM 587 C CA . ALA A 1 80 ? 13.945 4.801 5.918 1 90.5 80 ALA A CA 1
ATOM 588 C C . ALA A 1 80 ? 12.5 4.82 6.422 1 90.5 80 ALA A C 1
ATOM 590 O O . ALA A 1 80 ? 11.789 3.818 6.316 1 90.5 80 ALA A O 1
ATOM 591 N N . HIS A 1 81 ? 12.094 5.969 6.926 1 90.12 81 HIS A N 1
ATOM 592 C CA . HIS A 1 81 ? 10.742 6.133 7.461 1 90.12 81 HIS A CA 1
ATOM 593 C C . HIS A 1 81 ? 9.688 5.934 6.375 1 90.12 81 HIS A C 1
ATOM 595 O O . HIS A 1 81 ? 8.641 5.332 6.625 1 90.12 81 HIS A O 1
ATOM 601 N N . LEU A 1 82 ? 9.945 6.348 5.148 1 91.75 82 LEU A N 1
ATOM 602 C CA . LEU A 1 82 ? 8.961 6.324 4.07 1 91.75 82 LEU A CA 1
ATOM 603 C C . LEU A 1 82 ? 9.156 5.102 3.184 1 91.75 82 LEU A C 1
ATOM 605 O O . LEU A 1 82 ? 8.383 4.871 2.254 1 91.75 82 LEU A O 1
ATOM 609 N N . HIS A 1 83 ? 10.203 4.344 3.496 1 86.25 83 HIS A N 1
ATOM 610 C CA . HIS A 1 83 ? 10.539 3.176 2.688 1 86.25 83 HIS A CA 1
ATOM 611 C C . HIS A 1 83 ? 10.758 3.559 1.229 1 86.25 83 HIS A C 1
ATOM 613 O O . HIS A 1 83 ? 10.219 2.914 0.325 1 86.25 83 HIS A O 1
ATOM 619 N N . LEU A 1 84 ? 11.469 4.605 1.044 1 89.44 84 LEU A N 1
ATOM 620 C CA . LEU A 1 84 ? 11.875 5.117 -0.26 1 89.44 84 LEU A CA 1
ATOM 621 C C . LEU A 1 84 ? 13.391 5.16 -0.379 1 89.44 84 LEU A C 1
ATOM 623 O O . LEU A 1 84 ? 14.102 5.07 0.626 1 89.44 84 LEU A O 1
ATOM 627 N N . SER A 1 85 ? 13.867 5.246 -1.598 1 91.19 85 SER A N 1
ATOM 628 C CA . SER A 1 85 ? 15.312 5.383 -1.796 1 91.19 85 SER A CA 1
ATOM 629 C C . SER A 1 85 ? 15.797 6.773 -1.396 1 91.19 85 SER A C 1
ATOM 631 O O . SER A 1 85 ? 15.039 7.742 -1.47 1 91.19 85 SER A O 1
ATOM 633 N N . GLY A 1 86 ? 17.047 6.82 -0.973 1 93.88 86 GLY A N 1
ATOM 634 C CA . GLY A 1 86 ? 17.672 8.102 -0.674 1 93.88 86 GLY A CA 1
ATOM 635 C C . GLY A 1 86 ? 17.641 9.07 -1.847 1 93.88 86 GLY A C 1
ATOM 636 O O . GLY A 1 86 ? 17.391 10.266 -1.671 1 93.88 86 GLY A O 1
ATOM 637 N N . ALA A 1 87 ? 17.875 8.547 -3.004 1 94.5 87 ALA A N 1
ATOM 638 C CA . ALA A 1 87 ? 17.891 9.359 -4.219 1 94.5 87 ALA A CA 1
ATOM 639 C C . ALA A 1 87 ? 16.531 10.016 -4.453 1 94.5 87 ALA A C 1
ATOM 641 O O . ALA A 1 87 ? 16.453 11.203 -4.777 1 94.5 87 ALA A O 1
ATOM 642 N N . PHE A 1 88 ? 15.469 9.273 -4.262 1 93.31 88 PHE A N 1
ATOM 643 C CA . PHE A 1 88 ? 14.117 9.781 -4.449 1 93.31 88 PHE A CA 1
ATOM 644 C C . PHE A 1 88 ? 13.797 10.867 -3.428 1 93.31 88 PHE A C 1
ATOM 646 O O . PHE A 1 88 ? 13.258 11.914 -3.777 1 93.31 88 PHE A O 1
ATOM 653 N N . VAL A 1 89 ? 14.148 10.633 -2.195 1 96 89 VAL A N 1
ATOM 654 C CA . VAL A 1 89 ? 13.898 11.594 -1.126 1 96 89 VAL A CA 1
ATOM 655 C C . VAL A 1 89 ? 14.711 12.859 -1.368 1 96 89 VAL A C 1
ATOM 657 O O . VAL A 1 89 ? 14.211 13.969 -1.169 1 96 89 VAL A O 1
ATOM 660 N N . THR A 1 90 ? 15.922 12.711 -1.833 1 96.38 90 THR A N 1
ATOM 661 C CA . THR A 1 90 ? 16.781 13.859 -2.129 1 96.38 90 THR A CA 1
ATOM 662 C C . THR A 1 90 ? 16.141 14.734 -3.209 1 96.38 90 THR A C 1
ATOM 664 O O . THR A 1 90 ? 16.062 15.953 -3.049 1 9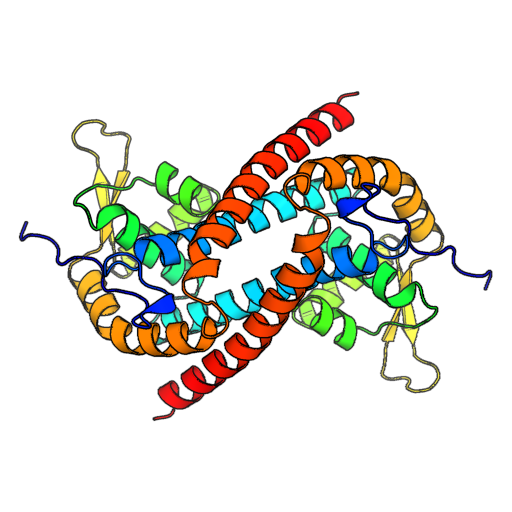6.38 90 THR A O 1
ATOM 667 N N . THR A 1 91 ? 15.695 14.117 -4.207 1 97.81 91 THR A N 1
ATOM 668 C CA . THR A 1 91 ? 15.078 14.844 -5.309 1 97.81 91 THR A CA 1
ATOM 669 C C . THR A 1 91 ? 13.797 15.539 -4.844 1 97.81 91 THR A C 1
ATOM 671 O O . THR A 1 91 ? 13.57 16.703 -5.16 1 97.81 91 THR A O 1
ATOM 674 N N . THR A 1 92 ? 13.008 14.883 -4.117 1 97.94 92 THR A N 1
ATOM 675 C CA . THR A 1 92 ? 11.734 15.43 -3.66 1 97.94 92 THR A CA 1
ATOM 676 C C . THR A 1 92 ? 11.961 16.562 -2.674 1 97.94 92 THR A C 1
ATOM 678 O O . THR A 1 92 ? 11.281 17.594 -2.736 1 97.94 92 THR A O 1
ATOM 681 N N . THR A 1 93 ? 12.914 16.375 -1.783 1 97.56 93 THR A N 1
ATOM 682 C CA . THR A 1 93 ? 13.188 17.422 -0.807 1 97.56 93 THR A CA 1
ATOM 683 C C . THR A 1 93 ? 13.789 18.656 -1.487 1 97.56 93 THR A C 1
ATOM 685 O O . THR A 1 93 ? 13.562 19.781 -1.055 1 97.56 93 THR A O 1
ATOM 688 N N . SER A 1 94 ? 14.57 18.453 -2.555 1 97.88 94 SER A N 1
ATOM 689 C CA . SER A 1 94 ? 15.078 19.594 -3.32 1 97.88 94 SER A CA 1
ATOM 690 C C . SER A 1 94 ? 13.938 20.391 -3.941 1 97.88 94 SER A C 1
ATOM 692 O O . SER A 1 94 ? 13.977 21.625 -3.943 1 97.88 94 SER A O 1
ATOM 694 N N . ARG A 1 95 ? 12.969 19.734 -4.414 1 98.19 95 ARG A N 1
ATOM 695 C CA . ARG A 1 95 ? 11.797 20.406 -4.977 1 98.19 95 ARG A CA 1
ATOM 696 C C . ARG A 1 95 ? 11.039 21.172 -3.902 1 98.19 95 ARG A C 1
ATOM 698 O O . ARG A 1 95 ? 10.609 22.312 -4.133 1 98.19 95 ARG A O 1
ATOM 705 N N . LEU A 1 96 ? 10.883 20.594 -2.73 1 98.25 96 LEU A N 1
ATOM 706 C CA . LEU A 1 96 ? 10.188 21.234 -1.623 1 98.25 96 LEU A CA 1
ATOM 707 C C . LEU A 1 96 ? 10.953 22.469 -1.128 1 98.25 96 LEU A C 1
ATOM 709 O O . LEU A 1 96 ? 10.352 23.453 -0.729 1 98.25 96 LEU A O 1
ATOM 713 N N . ALA A 1 97 ? 12.266 22.328 -1.133 1 97.94 97 ALA A N 1
ATOM 714 C CA . ALA A 1 97 ? 13.102 23.469 -0.752 1 97.94 97 ALA A CA 1
ATOM 715 C C . ALA A 1 97 ? 12.945 24.609 -1.738 1 97.94 97 ALA A C 1
ATOM 717 O O . ALA A 1 97 ? 12.852 25.781 -1.335 1 97.94 97 ALA A O 1
ATOM 718 N N . LYS A 1 98 ? 12.93 24.297 -2.979 1 98 98 LYS A N 1
ATOM 719 C CA . LYS A 1 98 ? 12.742 25.312 -4.02 1 98 98 LYS A CA 1
ATOM 720 C C . LYS A 1 98 ? 11.398 26.016 -3.875 1 98 98 LYS A C 1
ATOM 722 O O . LYS A 1 98 ? 11.281 27.203 -4.168 1 98 98 LYS A O 1
ATOM 727 N N . LYS A 1 99 ? 10.414 25.297 -3.346 1 97.88 99 LYS A N 1
ATOM 728 C CA . LYS A 1 99 ? 9.078 25.859 -3.129 1 97.88 99 LYS A CA 1
ATOM 729 C C . LYS A 1 99 ? 9.016 26.641 -1.824 1 97.88 99 LYS A C 1
ATOM 731 O O . LYS A 1 99 ? 7.973 27.203 -1.484 1 97.88 99 LYS A O 1
ATOM 736 N N . GLY A 1 100 ? 10.117 26.625 -1.079 1 97.69 100 GLY A N 1
ATOM 737 C CA . GLY A 1 100 ? 10.203 27.375 0.157 1 97.69 100 GLY A CA 1
ATOM 738 C C . GLY A 1 100 ? 9.516 26.703 1.326 1 97.69 100 GLY A C 1
ATOM 739 O O . GLY A 1 100 ? 9.188 27.344 2.322 1 97.69 100 GLY A O 1
ATOM 740 N N . LEU A 1 101 ? 9.305 25.375 1.252 1 97.5 101 LEU A N 1
ATOM 741 C CA . LEU A 1 101 ? 8.523 24.672 2.262 1 97.5 101 LEU A CA 1
ATOM 742 C C . LEU A 1 101 ? 9.43 23.953 3.258 1 97.5 101 LEU A C 1
ATOM 744 O O . LEU A 1 101 ? 9 23.594 4.355 1 97.5 101 LEU A O 1
ATOM 748 N N . ILE A 1 102 ? 10.633 23.672 2.855 1 96.88 102 ILE A N 1
ATOM 749 C CA . ILE A 1 102 ? 11.578 23.078 3.797 1 96.88 102 ILE A CA 1
ATOM 750 C C . ILE A 1 102 ? 12.93 23.781 3.678 1 96.88 102 ILE A C 1
ATOM 752 O O . ILE A 1 102 ? 13.195 24.469 2.691 1 96.88 102 ILE A O 1
ATOM 756 N N . THR A 1 103 ? 13.734 23.672 4.719 1 95.06 103 THR A N 1
ATOM 757 C CA . THR A 1 103 ? 15.141 24.047 4.684 1 95.06 103 THR A CA 1
ATOM 758 C C . THR A 1 103 ? 16.047 22.828 4.758 1 95.06 103 THR A 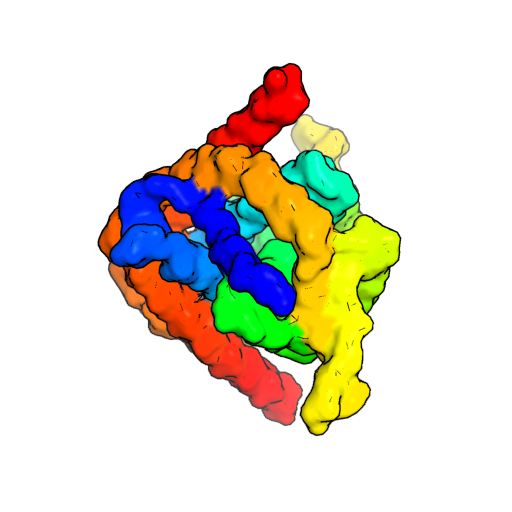C 1
ATOM 760 O O . THR A 1 103 ? 15.648 21.797 5.328 1 95.06 103 THR A O 1
ATOM 763 N N . LYS A 1 104 ? 17.109 22.922 4.094 1 93.81 104 LYS A N 1
ATOM 764 C CA . LYS A 1 104 ? 18.188 21.938 4.18 1 93.81 104 LYS A CA 1
ATOM 765 C C . LYS A 1 104 ? 19.438 22.547 4.801 1 93.81 104 LYS A C 1
ATOM 767 O O . LYS A 1 104 ? 20.109 23.375 4.172 1 93.81 104 LYS A O 1
ATOM 772 N N . ASP A 1 105 ? 19.672 22.141 5.977 1 91.56 105 ASP A N 1
ATOM 773 C CA . ASP A 1 105 ? 20.797 22.734 6.691 1 91.56 105 ASP A CA 1
ATOM 774 C C . ASP A 1 105 ? 21.812 21.656 7.086 1 91.56 105 ASP A C 1
ATOM 776 O O . ASP A 1 105 ? 21.453 20.516 7.348 1 91.56 105 ASP A O 1
ATOM 780 N N . VAL A 1 106 ? 23.016 22.047 7.125 1 88.75 106 VAL A N 1
ATOM 781 C CA . VAL A 1 106 ? 24.062 21.141 7.547 1 88.75 106 VAL A CA 1
ATOM 782 C C . VAL A 1 106 ? 24 20.922 9.055 1 88.75 106 VAL A C 1
ATOM 784 O O . VAL A 1 106 ? 23.75 21.859 9.812 1 88.75 106 VAL A O 1
ATOM 787 N N . ASP A 1 107 ? 24.062 19.641 9.469 1 82.69 107 ASP A N 1
ATOM 788 C CA . ASP A 1 107 ? 24.125 19.328 10.891 1 82.69 107 ASP A CA 1
ATOM 789 C C . ASP A 1 107 ? 25.391 19.891 11.523 1 82.69 107 ASP A C 1
ATOM 791 O O . ASP A 1 107 ? 26.5 19.672 11.023 1 82.69 107 ASP A O 1
ATOM 795 N N . PRO A 1 108 ? 25.188 20.625 12.531 1 81.69 108 PRO A N 1
ATOM 796 C CA . PRO A 1 108 ? 26.359 21.266 13.148 1 81.69 108 PRO A CA 1
ATOM 797 C C . PRO A 1 108 ? 27.344 20.234 13.711 1 81.69 108 PRO A C 1
ATOM 799 O O . PRO A 1 108 ? 28.547 20.516 13.781 1 81.69 108 PRO A O 1
ATOM 802 N N . GLU A 1 109 ? 26.875 19.109 14.188 1 84.75 109 GLU A N 1
ATOM 803 C CA . GLU A 1 109 ? 27.703 18.078 14.805 1 84.75 109 GLU A CA 1
ATOM 804 C C . GLU A 1 109 ? 28.297 17.141 13.75 1 84.75 109 GLU A C 1
ATOM 806 O O . GLU A 1 109 ? 29.312 16.5 13.992 1 84.75 109 GLU A O 1
ATOM 811 N N . ASP A 1 110 ? 27.656 16.969 12.742 1 83.81 110 ASP A N 1
ATOM 812 C CA . ASP A 1 110 ? 28.109 16.141 11.625 1 83.81 110 ASP A CA 1
ATOM 813 C C . ASP A 1 110 ? 27.828 16.828 10.289 1 83.81 110 ASP A C 1
ATOM 815 O O . ASP A 1 110 ? 26.75 16.688 9.719 1 83.81 110 ASP A O 1
ATOM 819 N N . ARG A 1 111 ? 28.797 17.438 9.734 1 83.19 111 ARG A N 1
ATOM 820 C CA . ARG A 1 111 ? 28.641 18.297 8.57 1 83.19 111 ARG A CA 1
ATOM 821 C C . ARG A 1 111 ? 28.234 17.484 7.34 1 83.19 111 ARG A C 1
ATOM 823 O O . ARG A 1 111 ? 27.812 18.062 6.332 1 83.19 111 ARG A O 1
ATOM 830 N N . ARG A 1 112 ? 28.266 16.203 7.418 1 83.31 112 ARG A N 1
ATOM 831 C CA . ARG A 1 112 ? 27.875 15.359 6.289 1 83.31 112 ARG A CA 1
ATOM 832 C C . ARG A 1 112 ? 26.375 15.109 6.289 1 83.31 112 ARG A C 1
ATOM 834 O O . ARG A 1 112 ? 25.812 14.664 5.285 1 83.31 112 ARG A O 1
ATOM 841 N N . LYS A 1 113 ? 25.844 15.391 7.355 1 86.25 113 LYS A N 1
ATOM 842 C CA . LYS A 1 113 ? 24.406 15.156 7.488 1 86.25 113 LYS A CA 1
ATOM 843 C C . LYS A 1 113 ? 23.609 16.406 7.16 1 86.25 113 LYS A C 1
ATOM 845 O O . LYS A 1 113 ? 23.953 17.5 7.605 1 86.25 113 LYS A O 1
ATOM 850 N N . ILE A 1 114 ? 22.703 16.281 6.285 1 89.88 114 ILE A N 1
ATOM 851 C CA . ILE A 1 114 ? 21.797 17.359 5.93 1 89.88 114 ILE A CA 1
ATOM 852 C C . ILE A 1 114 ? 20.5 17.234 6.734 1 89.88 114 ILE A C 1
ATOM 854 O O . ILE A 1 114 ? 19.797 16.234 6.629 1 89.88 114 ILE A O 1
ATOM 858 N N . CYS A 1 115 ? 20.234 18.328 7.488 1 92.94 115 CYS A N 1
ATOM 859 C CA . CYS A 1 115 ? 19.031 18.344 8.32 1 92.94 115 CYS A CA 1
ATOM 860 C C . CYS A 1 115 ? 17.875 19.016 7.586 1 92.94 115 CYS A C 1
ATOM 862 O O . CYS A 1 115 ? 18.047 20.078 7 1 92.94 115 CYS A O 1
ATOM 864 N N . LEU A 1 116 ? 16.703 18.312 7.652 1 95.31 116 LEU A N 1
ATOM 865 C CA . LEU A 1 116 ? 15.492 18.781 6.98 1 95.31 116 LEU A CA 1
ATOM 866 C C . LEU A 1 116 ? 14.523 19.406 7.984 1 95.31 116 LEU A C 1
ATOM 868 O O . LEU A 1 116 ? 14.211 18.781 9.008 1 95.31 116 LEU A O 1
ATOM 872 N N . ASN A 1 117 ? 14.062 20.594 7.68 1 92.44 117 ASN A N 1
ATOM 873 C CA . ASN A 1 117 ? 13.086 21.25 8.539 1 92.44 117 ASN A CA 1
ATOM 874 C C . ASN A 1 117 ? 11.984 21.922 7.715 1 92.44 117 ASN A C 1
ATOM 876 O O . ASN A 1 117 ? 12.242 22.438 6.629 1 92.44 117 ASN A O 1
ATOM 880 N N . LEU A 1 118 ? 10.766 21.891 8.352 1 94.12 118 LEU A N 1
ATOM 881 C CA . LEU A 1 118 ? 9.703 22.672 7.738 1 94.12 118 LEU A CA 1
ATOM 882 C C . LEU A 1 118 ? 9.906 24.172 7.996 1 94.12 118 LEU A C 1
ATOM 884 O O . LEU A 1 118 ? 10.328 24.562 9.086 1 94.12 118 LEU A O 1
ATOM 888 N N . THR A 1 119 ? 9.602 24.922 7 1 93.94 119 THR A N 1
ATOM 889 C CA . THR A 1 119 ? 9.586 26.375 7.195 1 93.94 119 THR A CA 1
ATOM 890 C C . THR A 1 119 ? 8.312 26.797 7.922 1 93.94 119 THR A C 1
ATOM 892 O O . THR A 1 119 ? 7.383 26.016 8.086 1 93.94 119 THR A O 1
ATOM 895 N N . GLU A 1 120 ? 8.328 28.094 8.391 1 93.5 120 GLU A N 1
ATOM 896 C CA . GLU A 1 120 ? 7.121 28.656 8.984 1 93.5 120 GLU A CA 1
ATOM 897 C C . GLU A 1 120 ? 5.953 28.625 8.008 1 93.5 120 GLU A C 1
ATOM 899 O O . GLU A 1 120 ? 4.812 28.375 8.398 1 93.5 120 GLU A O 1
ATOM 904 N N . GLN A 1 121 ? 6.281 28.875 6.777 1 95.31 121 GLN A N 1
ATOM 905 C CA . GLN A 1 121 ? 5.277 28.812 5.719 1 95.31 121 GLN A CA 1
ATOM 906 C C . GLN A 1 121 ? 4.68 27.406 5.605 1 95.31 121 GLN A C 1
ATOM 908 O O . GLN A 1 121 ? 3.467 27.266 5.445 1 95.31 121 GLN A O 1
ATOM 913 N N . ALA A 1 122 ? 5.496 26.438 5.672 1 94.94 122 ALA A N 1
ATOM 914 C CA . ALA A 1 122 ? 5.051 25.047 5.57 1 94.94 122 ALA A CA 1
ATOM 915 C C . ALA A 1 122 ? 4.145 24.672 6.742 1 94.94 122 ALA A C 1
ATOM 917 O O . ALA A 1 122 ? 3.094 24.062 6.551 1 94.94 122 ALA A O 1
ATOM 918 N N . TRP A 1 123 ? 4.555 25.094 7.891 1 92.75 123 TRP A N 1
ATOM 919 C CA . TRP A 1 123 ? 3.744 24.828 9.07 1 92.75 123 TRP A CA 1
ATOM 920 C C . TRP A 1 123 ? 2.379 25.5 8.969 1 92.75 123 TRP A C 1
ATOM 922 O O . TRP A 1 123 ? 1.356 24.891 9.297 1 92.75 123 TRP A O 1
ATOM 932 N N . SER A 1 124 ? 2.348 26.719 8.531 1 94.38 124 SER A N 1
ATOM 933 C CA . SER A 1 124 ? 1.093 27.438 8.359 1 94.38 124 SER A CA 1
ATOM 934 C C . SER A 1 124 ? 0.203 26.766 7.324 1 94.38 124 SER A C 1
ATOM 936 O O . SER A 1 124 ? -1.009 26.641 7.52 1 94.38 124 SER A O 1
ATOM 938 N N . THR A 1 125 ? 0.854 26.312 6.277 1 95.12 125 THR A N 1
ATOM 939 C CA . THR A 1 125 ? 0.127 25.641 5.211 1 95.12 125 THR A CA 1
ATOM 940 C C . THR A 1 125 ? -0.515 24.344 5.73 1 95.12 125 THR A C 1
ATOM 942 O O . THR A 1 125 ? -1.688 24.078 5.465 1 95.12 125 THR A O 1
ATOM 945 N N . LEU A 1 126 ? 0.198 23.609 6.488 1 94.19 126 LEU A N 1
ATOM 946 C CA . LEU A 1 126 ? -0.315 22.359 7.035 1 94.19 126 LEU A CA 1
ATOM 947 C C . LEU A 1 126 ? -1.394 22.625 8.078 1 94.19 126 LEU A C 1
ATOM 949 O O . LEU A 1 126 ? -2.367 21.875 8.18 1 94.19 126 LEU A O 1
ATOM 953 N N . ALA A 1 127 ? -1.217 23.672 8.836 1 93.81 127 ALA A N 1
ATOM 954 C CA . ALA A 1 127 ? -2.223 24.047 9.828 1 93.81 127 ALA A CA 1
ATOM 955 C C . ALA A 1 127 ? -3.541 24.422 9.156 1 93.81 127 ALA A C 1
ATOM 957 O O . ALA A 1 127 ? -4.617 24.062 9.648 1 93.81 127 ALA A O 1
ATOM 958 N N . ASP A 1 128 ? -3.428 25.109 8.062 1 94.94 128 ASP A N 1
ATOM 959 C CA . ASP A 1 128 ? -4.613 25.516 7.316 1 94.94 128 ASP A CA 1
ATOM 960 C C . ASP A 1 128 ? -5.316 24.312 6.691 1 94.94 128 ASP A C 1
ATOM 962 O O . ASP A 1 128 ? -6.539 24.328 6.516 1 94.94 128 ASP A O 1
ATOM 966 N N . LEU A 1 129 ? -4.535 23.281 6.395 1 96.12 129 LEU A N 1
ATOM 967 C CA . LEU A 1 129 ? -5.07 22.078 5.766 1 96.12 129 LEU A CA 1
ATOM 968 C C . LEU A 1 129 ? -5.703 21.156 6.805 1 96.12 129 LEU A C 1
ATOM 970 O O . LEU A 1 129 ? -6.562 20.344 6.473 1 96.12 129 LEU A O 1
ATOM 974 N N . ALA A 1 130 ? -5.395 21.328 8.031 1 95.5 130 ALA A N 1
ATOM 975 C CA . ALA A 1 130 ? -5.652 20.359 9.094 1 95.5 130 ALA A CA 1
ATOM 976 C C . ALA A 1 130 ? -7.152 20.109 9.258 1 95.5 130 ALA A C 1
ATOM 978 O O . ALA A 1 130 ? -7.59 18.953 9.352 1 95.5 130 ALA A O 1
ATOM 979 N N . PRO A 1 131 ? -8.039 21.172 9.227 1 96.38 131 PRO A N 1
ATOM 980 C CA . PRO A 1 131 ? -9.469 20.906 9.406 1 96.38 131 PRO A CA 1
ATOM 981 C C . PRO A 1 131 ? -10.047 20.016 8.32 1 96.38 131 PRO A C 1
ATOM 983 O O . PRO A 1 131 ? -10.875 19.141 8.609 1 96.38 131 PRO A O 1
ATOM 986 N N . ILE A 1 132 ? -9.555 20.141 7.137 1 96.81 132 ILE A N 1
ATOM 987 C CA . ILE A 1 132 ? -10.016 19.328 6.027 1 96.81 132 ILE A CA 1
ATOM 988 C C . ILE A 1 132 ? -9.477 17.906 6.172 1 96.81 132 ILE A C 1
ATOM 990 O O . ILE A 1 132 ? -10.211 16.922 6.02 1 96.81 132 ILE A O 1
ATOM 994 N N . GLN A 1 133 ? -8.211 17.797 6.469 1 96.88 133 GLN A N 1
ATOM 995 C CA . GLN A 1 133 ? -7.57 16.516 6.668 1 96.88 133 GLN A CA 1
ATOM 996 C C . GLN A 1 133 ? -8.281 15.703 7.754 1 96.88 133 GLN A C 1
ATOM 998 O O . GLN A 1 133 ? -8.555 14.516 7.57 1 96.88 133 GLN A O 1
ATOM 1003 N N . GLN A 1 134 ? -8.594 16.438 8.828 1 97.75 134 GLN A N 1
ATOM 1004 C CA . GLN A 1 134 ? -9.25 15.781 9.961 1 97.75 134 GLN A CA 1
ATOM 1005 C C . GLN A 1 134 ? -10.633 15.258 9.57 1 97.75 134 GLN A C 1
ATOM 1007 O O . GLN A 1 134 ? -10.961 14.102 9.828 1 97.75 134 GLN A O 1
ATOM 1012 N N . GLN A 1 135 ? -11.383 16.078 8.898 1 97.62 135 GLN A N 1
ATOM 1013 C CA . GLN A 1 135 ? -12.727 15.695 8.477 1 97.62 135 GLN A CA 1
ATOM 1014 C C . GLN A 1 135 ? -12.688 14.5 7.523 1 97.62 135 GLN A C 1
ATOM 1016 O O . GLN A 1 135 ? -13.445 13.547 7.688 1 97.62 135 GLN A O 1
ATOM 1021 N N . VAL A 1 136 ? -11.812 14.516 6.602 1 98.25 136 VAL A N 1
ATOM 1022 C CA . VAL A 1 136 ? -11.703 13.484 5.574 1 98.25 136 VAL A CA 1
ATOM 1023 C C . VAL A 1 136 ? -11.188 12.188 6.195 1 98.25 136 VAL A C 1
ATOM 1025 O O . VAL A 1 136 ? -11.75 11.117 5.961 1 98.25 136 VAL A O 1
ATOM 1028 N N . ASN A 1 137 ? -10.148 12.289 7.016 1 98.25 137 ASN A N 1
ATOM 1029 C CA . ASN A 1 137 ? -9.602 11.102 7.664 1 98.25 137 ASN A CA 1
ATOM 1030 C C . ASN A 1 137 ? -10.617 10.461 8.609 1 98.25 137 ASN A C 1
ATOM 1032 O O . ASN A 1 137 ? -10.703 9.234 8.695 1 98.25 137 ASN A O 1
ATOM 1036 N N . ASP A 1 138 ? -11.375 11.297 9.336 1 98.44 138 ASP A N 1
ATOM 1037 C CA . ASP A 1 138 ? -12.391 10.773 10.234 1 98.44 138 ASP A CA 1
ATOM 1038 C C . ASP A 1 138 ? -13.406 9.914 9.484 1 98.44 138 ASP A C 1
ATOM 1040 O O . ASP A 1 138 ? -13.836 8.875 9.977 1 98.44 138 ASP A O 1
ATOM 1044 N N . ILE A 1 139 ? -13.711 10.336 8.266 1 98.25 139 ILE A N 1
ATOM 1045 C CA . ILE A 1 139 ? -14.641 9.586 7.434 1 98.25 139 ILE A CA 1
ATOM 1046 C C . ILE A 1 139 ? -13.953 8.336 6.887 1 98.25 139 ILE A C 1
ATOM 1048 O O . ILE A 1 139 ? -14.508 7.234 6.949 1 98.25 139 ILE A O 1
ATOM 1052 N N . GLU A 1 140 ? -12.781 8.445 6.41 1 98.25 140 GLU A N 1
ATOM 1053 C CA . GLU A 1 140 ? -12.055 7.348 5.785 1 98.25 140 GLU A CA 1
ATOM 1054 C C . GLU A 1 140 ? -11.836 6.199 6.77 1 98.25 140 GLU A C 1
ATOM 1056 O O . GLU A 1 140 ? -11.93 5.027 6.395 1 98.25 140 GLU A O 1
ATOM 1061 N N . PHE A 1 141 ? -11.633 6.566 8.031 1 98.19 141 PHE A N 1
ATOM 1062 C CA . PHE A 1 141 ? -11.234 5.539 8.984 1 98.19 141 PHE A CA 1
ATOM 1063 C C . PHE A 1 141 ? -12.352 5.281 9.992 1 98.19 141 PHE A C 1
ATOM 1065 O O . PHE A 1 141 ? -12.109 4.719 11.062 1 98.19 141 PHE A O 1
ATOM 1072 N N . ALA A 1 142 ? -13.523 5.613 9.641 1 97.38 142 ALA A N 1
ATOM 1073 C CA . ALA A 1 142 ? -14.719 5.426 10.461 1 97.38 142 ALA A CA 1
ATOM 1074 C C . ALA A 1 142 ? -14.883 3.965 10.859 1 97.38 142 ALA A C 1
ATOM 1076 O O . ALA A 1 142 ? -15.406 3.664 11.938 1 97.38 142 ALA A O 1
ATOM 1077 N N . PRO A 1 143 ? -14.453 3.004 10.047 1 97.06 143 PRO A N 1
ATOM 1078 C CA . PRO A 1 143 ? -14.672 1.595 10.383 1 97.06 143 PRO A CA 1
ATOM 1079 C C . PRO A 1 143 ? -13.805 1.124 11.547 1 97.06 143 PRO A C 1
ATOM 1081 O O . PRO A 1 143 ? -14.008 0.03 12.078 1 97.06 143 PRO A O 1
ATOM 1084 N N . LEU A 1 144 ? -12.82 1.898 11.906 1 96.19 144 LEU A N 1
ATOM 1085 C CA . LEU A 1 144 ? -11.953 1.486 12.992 1 96.19 144 LEU A CA 1
ATOM 1086 C C . LEU A 1 144 ? -12.547 1.87 14.344 1 96.19 144 LEU A C 1
ATOM 1088 O O . LEU A 1 144 ? -12.992 3.006 14.531 1 96.19 144 LEU A O 1
ATOM 1092 N N . SER A 1 145 ? -12.57 0.875 15.242 1 92.88 145 SER A N 1
ATOM 1093 C CA . SER A 1 145 ? -13.023 1.123 16.609 1 92.88 145 SER A CA 1
ATOM 1094 C C . SER A 1 145 ? -11.844 1.341 17.547 1 92.88 145 SER A C 1
ATOM 1096 O O . SER A 1 145 ? -10.695 1.062 17.188 1 92.88 145 SER A O 1
ATOM 1098 N N . ALA A 1 146 ? -12.062 1.862 18.812 1 88.62 146 ALA A N 1
ATOM 1099 C CA . ALA A 1 146 ? -11.023 2.184 19.797 1 88.62 146 ALA A CA 1
ATOM 1100 C C . ALA A 1 146 ? -10.211 0.947 20.156 1 88.62 146 ALA A C 1
ATOM 1102 O O . ALA A 1 146 ? -8.992 1.028 20.328 1 88.62 146 ALA A O 1
ATOM 1103 N N . GLY A 1 147 ? -10.773 -0.211 20.188 1 88.5 147 GLY A N 1
ATOM 1104 C CA . GLY A 1 147 ? -10.062 -1.425 20.547 1 88.5 147 GLY A CA 1
ATOM 1105 C C . GLY A 1 147 ? -9.336 -2.064 19.375 1 88.5 147 GLY A C 1
ATOM 1106 O O . GLY A 1 147 ? -8.367 -2.799 19.578 1 88.5 147 GLY A O 1
ATOM 1107 N N . GLU A 1 148 ? -9.562 -1.635 18.234 1 91.94 148 GLU A N 1
ATOM 1108 C CA . GLU A 1 148 ? -9 -2.258 17.047 1 91.94 148 GLU A CA 1
ATOM 1109 C C . GLU A 1 148 ? -7.703 -1.577 16.625 1 91.94 148 GLU A C 1
ATOM 1111 O O . GLU A 1 148 ? -6.781 -2.234 16.141 1 91.94 148 GLU A O 1
ATOM 1116 N N . LEU A 1 149 ? -7.594 -0.305 16.984 1 93.75 149 LEU A N 1
ATOM 1117 C CA . LEU A 1 149 ? -6.484 0.5 16.484 1 93.75 149 LEU A CA 1
ATOM 1118 C C . LEU A 1 149 ? -5.152 -0.025 17 1 93.75 149 LEU A C 1
ATOM 1120 O O . LEU A 1 149 ? -4.285 -0.418 16.203 1 93.75 149 LEU A O 1
ATOM 1124 N N . PRO A 1 150 ? -4.953 -0.206 18.297 1 93.38 150 PRO A N 1
ATOM 1125 C CA . PRO A 1 150 ? -3.66 -0.715 18.766 1 93.38 150 PRO A CA 1
ATOM 1126 C C . PRO A 1 150 ? -3.381 -2.139 18.281 1 93.38 150 PRO A C 1
ATOM 1128 O O . PRO A 1 150 ? -2.229 -2.49 18.016 1 93.38 150 PRO A O 1
ATOM 1131 N N . ARG A 1 151 ? -4.387 -2.906 18.141 1 93.38 151 ARG A N 1
ATOM 1132 C CA . ARG A 1 151 ? -4.238 -4.293 17.719 1 93.38 151 ARG A CA 1
ATOM 1133 C C . ARG A 1 151 ? -3.775 -4.371 16.266 1 93.38 151 ARG A C 1
ATOM 1135 O O . ARG A 1 151 ? -2.906 -5.18 15.922 1 93.38 151 ARG A O 1
ATOM 1142 N N . ILE A 1 152 ? -4.289 -3.545 15.461 1 94.56 152 ILE A N 1
ATOM 1143 C CA . ILE A 1 152 ? -3.959 -3.566 14.039 1 94.56 152 ILE A CA 1
ATOM 1144 C C . ILE A 1 152 ? -2.549 -3.02 13.828 1 94.56 152 ILE A C 1
ATOM 1146 O O . ILE A 1 152 ? -1.797 -3.527 12.992 1 94.56 152 ILE A O 1
ATOM 1150 N N . VAL A 1 153 ? -2.203 -2.047 14.602 1 95.25 153 VAL A N 1
ATOM 1151 C CA . VAL A 1 153 ? -0.845 -1.52 14.531 1 95.25 153 VAL A CA 1
ATOM 1152 C C . VAL A 1 153 ? 0.155 -2.619 14.875 1 95.25 153 VAL A C 1
ATOM 1154 O O . VAL A 1 153 ? 1.124 -2.84 14.148 1 95.25 153 VAL A O 1
ATOM 1157 N N . ALA A 1 154 ? -0.153 -3.291 15.93 1 95.81 154 ALA A N 1
ATOM 1158 C CA . ALA A 1 154 ? 0.731 -4.375 16.359 1 95.81 154 ALA A CA 1
ATOM 1159 C C . ALA A 1 154 ? 0.828 -5.457 15.281 1 95.81 154 ALA A C 1
ATOM 1161 O O . ALA A 1 154 ? 1.911 -5.984 15.023 1 95.81 154 ALA A O 1
ATOM 1162 N N . LEU A 1 155 ? -0.241 -5.777 14.703 1 95.75 155 LEU A N 1
ATOM 1163 C CA . LEU A 1 155 ? -0.265 -6.777 13.641 1 95.75 155 LEU A CA 1
ATOM 1164 C C . LEU A 1 155 ? 0.627 -6.352 12.477 1 95.75 155 LEU A C 1
ATOM 1166 O O . LEU A 1 155 ? 1.44 -7.145 11.992 1 95.75 155 LEU A O 1
ATOM 1170 N N . PHE A 1 156 ? 0.521 -5.105 12.031 1 95.94 156 PHE A N 1
ATOM 1171 C CA . PHE A 1 156 ? 1.323 -4.633 10.906 1 95.94 156 PHE A CA 1
ATOM 1172 C C . PHE A 1 156 ? 2.803 -4.613 11.273 1 95.94 156 PHE A C 1
ATOM 1174 O O . PHE A 1 156 ? 3.658 -4.914 10.438 1 95.94 156 PHE A O 1
ATOM 1181 N N . GLU A 1 157 ? 3.068 -4.266 12.469 1 96 157 GLU A N 1
ATOM 1182 C CA . GLU A 1 157 ? 4.461 -4.297 12.906 1 96 157 GLU A CA 1
ATOM 1183 C C . GLU A 1 157 ? 5.02 -5.719 12.859 1 96 157 GLU A C 1
ATOM 1185 O O . GLU A 1 157 ? 6.148 -5.934 12.414 1 96 157 GLU A O 1
ATOM 1190 N N . ASN A 1 158 ? 4.23 -6.668 13.305 1 97.5 158 ASN A N 1
ATOM 1191 C CA . ASN A 1 158 ? 4.637 -8.07 13.234 1 97.5 158 ASN A CA 1
ATOM 1192 C C . ASN A 1 158 ? 4.781 -8.539 11.789 1 97.5 158 ASN A C 1
ATOM 1194 O O . ASN A 1 158 ? 5.684 -9.312 11.469 1 97.5 158 ASN A O 1
ATOM 1198 N N . LEU A 1 159 ? 3.902 -8.078 10.945 1 97.19 159 LEU A N 1
ATOM 1199 C CA . LEU A 1 159 ? 3.965 -8.438 9.531 1 97.19 159 LEU A CA 1
ATOM 1200 C C . LEU A 1 159 ? 5.215 -7.859 8.883 1 97.19 159 LEU A C 1
ATOM 1202 O O . LEU A 1 159 ? 5.828 -8.5 8.023 1 97.19 159 LEU A O 1
ATOM 1206 N N . ILE A 1 160 ? 5.57 -6.625 9.266 1 96.12 160 ILE A N 1
ATOM 1207 C CA . ILE A 1 160 ? 6.797 -6.012 8.773 1 96.12 160 ILE A CA 1
ATOM 1208 C C . ILE A 1 160 ? 7.996 -6.879 9.156 1 96.12 160 ILE A C 1
ATOM 1210 O O . ILE A 1 160 ? 8.828 -7.215 8.305 1 96.12 160 ILE A O 1
ATOM 1214 N N . ASP A 1 161 ? 8.047 -7.277 10.406 1 97.06 161 ASP A N 1
ATOM 1215 C CA . ASP A 1 161 ? 9.141 -8.125 10.875 1 97.06 161 ASP A CA 1
ATOM 1216 C C . ASP A 1 161 ? 9.188 -9.445 10.117 1 97.06 161 ASP A C 1
ATOM 1218 O O . ASP A 1 161 ? 10.258 -9.906 9.711 1 97.06 161 ASP A O 1
ATOM 1222 N N . SER A 1 162 ? 8.047 -10.062 9.953 1 98 162 SER A N 1
ATOM 1223 C CA . SER A 1 162 ? 7.969 -11.336 9.242 1 98 162 SER A CA 1
ATOM 1224 C C . SER A 1 162 ? 8.336 -11.18 7.773 1 98 162 SER A C 1
ATOM 1226 O O . SER A 1 162 ? 8.875 -12.102 7.16 1 98 162 SER A O 1
ATOM 1228 N N . SER A 1 163 ? 7.969 -10.039 7.172 1 97.5 163 SER A N 1
ATOM 1229 C CA . SER A 1 163 ? 8.328 -9.781 5.781 1 97.5 163 SER A CA 1
ATOM 1230 C C . SER A 1 163 ? 9.844 -9.719 5.605 1 97.5 163 SER A C 1
ATOM 1232 O O . SER A 1 163 ? 10.367 -10.148 4.578 1 97.5 163 SER A O 1
ATOM 1234 N N . GLU A 1 164 ? 10.516 -9.195 6.59 1 95.94 164 GLU A N 1
ATOM 1235 C CA . GLU A 1 164 ? 11.977 -9.172 6.547 1 95.94 164 GLU A CA 1
ATOM 1236 C C . GLU A 1 164 ? 12.547 -10.586 6.555 1 95.94 164 GLU A C 1
ATOM 1238 O O . GLU A 1 164 ? 13.516 -10.875 5.848 1 95.94 164 GLU A O 1
ATOM 1243 N N . LYS A 1 165 ? 11.969 -11.438 7.375 1 97.44 165 LYS A N 1
ATOM 1244 C CA . LYS A 1 165 ? 12.367 -12.844 7.391 1 97.44 165 LYS A CA 1
ATOM 1245 C C . LYS A 1 165 ? 12.117 -13.508 6.035 1 97.44 165 LYS A C 1
ATOM 1247 O O . LYS A 1 165 ? 12.938 -14.289 5.559 1 97.44 165 LYS A O 1
ATOM 1252 N N . ALA A 1 166 ? 10.969 -13.195 5.449 1 97.88 166 ALA A N 1
ATOM 1253 C CA . ALA A 1 166 ? 10.609 -13.75 4.145 1 97.88 166 ALA A CA 1
ATOM 1254 C C . ALA A 1 166 ? 11.609 -13.305 3.076 1 97.88 166 ALA A C 1
ATOM 1256 O O . ALA A 1 166 ? 12.016 -14.102 2.227 1 97.88 166 ALA A O 1
ATOM 1257 N N . LEU A 1 167 ? 12.016 -12.047 3.088 1 96.12 167 LEU A N 1
ATOM 1258 C CA . LEU A 1 167 ? 12.984 -11.516 2.129 1 96.12 167 LEU A CA 1
ATOM 1259 C C . LEU A 1 167 ? 14.344 -12.18 2.309 1 96.12 167 LEU A C 1
ATOM 1261 O O . LEU A 1 167 ? 15.031 -12.477 1.328 1 96.12 167 LEU A O 1
ATOM 1265 N N . LYS A 1 168 ? 14.703 -12.422 3.535 1 95.88 168 LYS A N 1
ATOM 1266 C CA . LYS A 1 168 ? 15.945 -13.133 3.811 1 95.88 168 LYS A CA 1
ATOM 1267 C C . LYS A 1 168 ? 15.906 -14.555 3.262 1 95.88 168 LYS A C 1
ATOM 1269 O O . LYS A 1 168 ? 16.891 -15.039 2.703 1 95.88 168 LYS A O 1
ATOM 1274 N N . LEU A 1 169 ? 14.781 -15.219 3.463 1 95.5 169 LEU A N 1
ATOM 1275 C CA . LEU A 1 169 ? 14.602 -16.562 2.922 1 95.5 169 LEU A CA 1
ATOM 1276 C C . LEU A 1 169 ? 14.75 -16.562 1.403 1 95.5 169 LEU A C 1
ATOM 1278 O O . LEU A 1 169 ? 15.391 -17.438 0.834 1 95.5 169 LEU A O 1
ATOM 1282 N N . GLN A 1 170 ? 14.156 -15.594 0.778 1 94.5 170 GLN A N 1
ATOM 1283 C CA . GLN A 1 170 ? 14.227 -15.5 -0.676 1 94.5 170 GLN A CA 1
ATOM 1284 C C . GLN A 1 170 ? 15.664 -15.312 -1.146 1 94.5 170 GLN A C 1
ATOM 1286 O O . GLN A 1 170 ? 16.078 -15.891 -2.152 1 94.5 170 GLN A O 1
ATOM 1291 N N . GLU A 1 171 ? 16.391 -14.477 -0.463 1 92.81 171 GLU A N 1
ATOM 1292 C CA . GLU A 1 171 ? 17.797 -14.281 -0.779 1 92.81 171 GLU A CA 1
ATOM 1293 C C . GLU A 1 171 ? 18.578 -15.586 -0.658 1 92.81 171 GLU A C 1
ATOM 1295 O O . GLU A 1 171 ? 19.391 -15.914 -1.521 1 92.81 171 GLU A O 1
ATOM 1300 N N . PHE A 1 172 ? 18.266 -16.312 0.369 1 92.69 172 PHE A N 1
ATOM 1301 C CA . PHE A 1 172 ? 18.891 -17.609 0.599 1 92.69 172 PHE A CA 1
ATOM 1302 C C . PHE A 1 172 ? 18.562 -18.578 -0.523 1 92.69 172 PHE A C 1
ATOM 1304 O O . PHE A 1 172 ? 19.438 -19.297 -1.023 1 92.69 172 PHE A O 1
ATOM 1311 N N . LEU A 1 173 ? 17.281 -18.641 -0.93 1 91.75 173 LEU A N 1
ATOM 1312 C CA . LEU A 1 173 ? 16.812 -19.578 -1.944 1 91.75 173 LEU A CA 1
ATOM 1313 C C . LEU A 1 173 ? 17.375 -19.219 -3.316 1 91.75 173 LEU A C 1
ATOM 1315 O O . LEU A 1 173 ? 17.484 -20.078 -4.191 1 91.75 173 LEU A O 1
ATOM 1319 N N . LYS A 1 174 ? 17.688 -17.953 -3.576 1 88.31 174 LYS A N 1
ATOM 1320 C CA . LYS A 1 174 ? 18.281 -17.516 -4.832 1 88.31 174 LYS A CA 1
ATOM 1321 C C . LYS A 1 174 ? 19.734 -17.984 -4.941 1 88.31 174 LYS A C 1
ATOM 1323 O O . LYS A 1 174 ? 20.219 -18.266 -6.039 1 88.31 174 LYS A O 1
ATOM 1328 N N . GLU A 1 175 ? 20.469 -18.047 -3.844 1 86.56 175 GLU A N 1
ATOM 1329 C CA . GLU A 1 175 ? 21.875 -18.391 -3.803 1 86.56 175 GLU A CA 1
ATOM 1330 C C . GLU A 1 175 ? 22.078 -19.906 -3.727 1 86.56 175 GLU A C 1
ATOM 1332 O O . GLU A 1 175 ? 23.203 -20.391 -3.891 1 86.56 175 GLU A O 1
ATOM 1337 N N . HIS A 1 176 ? 21.047 -20.703 -3.371 1 78.88 176 HIS A N 1
ATOM 1338 C CA . HIS A 1 176 ? 21.172 -22.141 -3.18 1 78.88 176 HIS A CA 1
ATOM 1339 C C . HIS A 1 176 ? 20.125 -22.891 -3.986 1 78.88 176 HIS A C 1
ATOM 1341 O O . HIS A 1 176 ? 20.422 -23.969 -4.52 1 78.88 176 HIS A O 1
ATOM 1347 N N . MET B 1 1 ? 14.328 29.891 18.406 1 40.97 1 MET B N 1
ATOM 1348 C CA . MET B 1 1 ? 13.258 29.656 17.438 1 40.97 1 MET B CA 1
ATOM 1349 C C . MET B 1 1 ? 11.945 29.359 18.156 1 40.97 1 MET B C 1
ATOM 1351 O O . MET B 1 1 ? 11.922 28.594 19.125 1 40.97 1 MET B O 1
ATOM 1355 N N . PRO B 1 2 ? 10.992 30.203 18.094 1 47.16 2 PRO B N 1
ATOM 1356 C CA . PRO B 1 2 ? 9.781 29.984 18.875 1 47.16 2 PRO B CA 1
ATOM 1357 C C . PRO B 1 2 ? 9.359 28.516 18.891 1 47.16 2 PRO B C 1
ATOM 1359 O O . PRO B 1 2 ? 9.672 27.766 17.969 1 47.16 2 PRO B O 1
ATOM 1362 N N . PRO B 1 3 ? 8.859 28.125 20.094 1 48.34 3 PRO B N 1
ATOM 1363 C CA . PRO B 1 3 ? 8.445 26.734 20.25 1 48.34 3 PRO B CA 1
ATOM 1364 C C . PRO B 1 3 ? 7.531 26.266 19.125 1 48.34 3 PRO B C 1
ATOM 1366 O O . PRO B 1 3 ? 6.621 26.984 18.719 1 48.34 3 PRO B O 1
ATOM 1369 N N . ARG B 1 4 ? 8.102 25.5 18.109 1 56.06 4 ARG B N 1
ATOM 1370 C CA . ARG B 1 4 ? 7.406 25.016 16.938 1 56.06 4 ARG B CA 1
ATOM 1371 C C . ARG B 1 4 ? 6.062 24.391 17.312 1 56.06 4 ARG B C 1
ATOM 1373 O O . ARG B 1 4 ? 5.977 23.625 18.281 1 56.06 4 ARG B O 1
ATOM 1380 N N . ALA B 1 5 ? 4.902 25.156 17.031 1 58.19 5 ALA B N 1
ATOM 1381 C CA . ALA B 1 5 ? 3.572 24.609 17.266 1 58.19 5 ALA B CA 1
ATOM 1382 C C . ALA B 1 5 ? 3.527 23.125 16.922 1 58.19 5 ALA B C 1
ATOM 1384 O O . ALA B 1 5 ? 4.176 22.672 15.969 1 58.19 5 ALA B O 1
ATOM 1385 N N . PRO B 1 6 ? 3.016 22.312 17.859 1 65.25 6 PRO B N 1
ATOM 1386 C CA . PRO B 1 6 ? 2.881 20.875 17.594 1 65.25 6 PRO B CA 1
ATOM 1387 C C . PRO B 1 6 ? 2.186 20.578 16.266 1 65.25 6 PRO B C 1
ATOM 1389 O O . PRO B 1 6 ? 1.418 21.422 15.773 1 65.25 6 PRO B O 1
ATOM 1392 N N . ALA B 1 7 ? 2.629 19.578 15.586 1 77.38 7 ALA B N 1
ATOM 1393 C CA . ALA B 1 7 ? 1.968 19.109 14.367 1 77.38 7 ALA B CA 1
ATOM 1394 C C . ALA B 1 7 ? 0.469 18.938 14.586 1 77.38 7 ALA B C 1
ATOM 1396 O O . ALA B 1 7 ? 0.046 18.391 15.609 1 77.38 7 ALA B O 1
ATOM 1397 N N . PRO B 1 8 ? -0.312 19.594 13.805 1 86.56 8 PRO B N 1
ATOM 1398 C CA . PRO B 1 8 ? -1.76 19.422 13.953 1 86.56 8 PRO B CA 1
ATOM 1399 C C . PRO B 1 8 ? -2.189 17.969 13.938 1 86.56 8 PRO B C 1
ATOM 1401 O O . PRO B 1 8 ? -1.56 17.141 13.273 1 86.56 8 PRO B O 1
ATOM 1404 N N . MET B 1 9 ? -3.203 17.734 14.742 1 91.19 9 MET B N 1
ATOM 1405 C CA . MET B 1 9 ? -3.799 16.391 14.68 1 91.19 9 MET B CA 1
ATOM 1406 C C . MET B 1 9 ? -4.379 16.125 13.297 1 91.19 9 MET B C 1
ATOM 1408 O O . MET B 1 9 ? -4.906 17.031 12.648 1 91.19 9 MET B O 1
ATOM 1412 N N . THR B 1 10 ? -4.324 14.898 12.922 1 94.44 10 THR B N 1
ATOM 1413 C CA . THR B 1 10 ? -4.785 14.555 11.586 1 94.44 10 THR B CA 1
ATOM 1414 C C . THR B 1 10 ? -6.156 13.891 11.641 1 94.44 10 THR B C 1
ATOM 1416 O O . THR B 1 10 ? -6.781 13.656 10.602 1 94.44 10 THR B O 1
ATOM 1419 N N . VAL B 1 11 ? -6.602 13.523 12.781 1 97.31 11 VAL B N 1
ATOM 1420 C CA . VAL B 1 11 ? -7.93 12.984 13.062 1 97.31 11 VAL B CA 1
ATOM 1421 C C . VAL B 1 11 ? -8.477 13.594 14.352 1 97.31 11 VAL B C 1
ATOM 1423 O O . VAL B 1 11 ? -7.719 14.125 15.164 1 97.31 11 VAL B O 1
ATOM 1426 N N . THR B 1 12 ? -9.805 13.492 14.492 1 96.94 12 THR B N 1
ATOM 1427 C CA . THR B 1 12 ? -10.406 14.062 15.695 1 96.94 12 THR B CA 1
ATOM 1428 C C . THR B 1 12 ? -11.352 13.062 16.344 1 96.94 12 THR B C 1
ATOM 1430 O O . THR B 1 12 ? -11.781 13.25 17.484 1 96.94 12 THR B O 1
ATOM 1433 N N . ARG B 1 13 ? -11.711 11.992 15.664 1 96.5 13 ARG B N 1
ATOM 1434 C CA . ARG B 1 13 ? -12.602 10.977 16.219 1 96.5 13 ARG B CA 1
ATOM 1435 C C . ARG B 1 13 ? -11.969 10.312 17.438 1 96.5 13 ARG B C 1
ATOM 1437 O O . ARG B 1 13 ? -10.836 9.836 17.375 1 96.5 13 ARG B O 1
ATOM 1444 N N . PRO B 1 14 ? -12.727 10.219 18.531 1 96.25 14 PRO B N 1
ATOM 1445 C CA . PRO B 1 14 ? -12.156 9.688 19.766 1 96.25 14 PRO B CA 1
ATOM 1446 C C . PRO B 1 14 ? -11.648 8.258 19.609 1 96.25 14 PRO B C 1
ATOM 1448 O O . PRO B 1 14 ? -10.68 7.863 20.266 1 96.25 14 PRO B O 1
ATOM 1451 N N . GLU B 1 15 ? -12.289 7.449 18.75 1 96.06 15 GLU B N 1
ATOM 1452 C CA . GLU B 1 15 ? -11.906 6.055 18.531 1 96.06 15 GLU B CA 1
ATOM 1453 C C . GLU B 1 15 ? -10.516 5.945 17.922 1 96.06 15 GLU B C 1
ATOM 1455 O O . GLU B 1 15 ? -9.883 4.887 17.984 1 96.06 15 GLU B O 1
ATOM 1460 N N . LEU B 1 16 ? -10.047 7.086 17.312 1 97 16 LEU B N 1
ATOM 1461 C CA . LEU B 1 16 ? -8.758 7.082 16.625 1 97 16 LEU B CA 1
ATOM 1462 C C . LEU B 1 16 ? -7.688 7.773 17.453 1 97 16 LEU B C 1
ATOM 1464 O O . LEU B 1 16 ? -6.555 7.941 17 1 97 16 LEU B O 1
ATOM 1468 N N . LEU B 1 17 ? -8.109 8.195 18.641 1 96.12 17 LEU B N 1
ATOM 1469 C CA . LEU B 1 17 ? -7.203 8.891 19.547 1 96.12 17 LEU B CA 1
ATOM 1470 C C . LEU B 1 17 ? -6.891 8.031 20.766 1 96.12 17 LEU B C 1
ATOM 1472 O O . LEU B 1 17 ? -7.77 7.344 21.281 1 96.12 17 LEU B O 1
ATOM 1476 N N . ILE B 1 18 ? -5.684 7.992 21.172 1 94.62 18 ILE B N 1
ATOM 1477 C CA . ILE B 1 18 ? -5.254 7.395 22.438 1 94.62 18 ILE B CA 1
ATOM 1478 C C . ILE B 1 18 ? -4.625 8.461 23.328 1 94.62 18 ILE B C 1
ATOM 1480 O O . ILE B 1 18 ? -3.639 9.094 22.938 1 94.62 18 ILE B O 1
ATOM 1484 N N . ASP B 1 19 ? -5.207 8.656 24.5 1 93 19 ASP B N 1
ATOM 1485 C CA . ASP B 1 19 ? -4.754 9.68 25.438 1 93 19 ASP B CA 1
ATOM 1486 C C . ASP B 1 19 ? -4.68 11.047 24.766 1 93 19 ASP B C 1
ATOM 1488 O O . ASP B 1 19 ? -3.678 11.758 24.891 1 93 19 ASP B O 1
ATOM 1492 N N . GLY B 1 20 ? -5.609 11.297 23.922 1 92.44 20 GLY B N 1
ATOM 1493 C CA . GLY B 1 20 ? -5.75 12.609 23.297 1 92.44 20 GLY B CA 1
ATOM 1494 C C . GLY B 1 20 ? -4.793 12.828 22.141 1 92.44 20 GLY B C 1
ATOM 1495 O O . GLY B 1 20 ? -4.695 13.93 21.609 1 92.44 20 GLY B O 1
ATOM 1496 N N . SER B 1 21 ? -4.055 11.742 21.734 1 93.44 21 SER B N 1
ATOM 1497 C CA . SER B 1 21 ? -3.045 11.852 20.688 1 93.44 21 SER B CA 1
ATOM 1498 C C . SER B 1 21 ? -3.377 10.945 19.5 1 93.44 21 SER B C 1
ATOM 1500 O O . SER B 1 21 ? -3.885 9.836 19.688 1 93.44 21 SER B O 1
ATOM 1502 N N . ASP B 1 22 ? -3.047 11.477 18.281 1 94.69 22 ASP B N 1
ATOM 1503 C CA . ASP B 1 22 ? -3.258 10.625 17.109 1 94.69 22 ASP B CA 1
ATOM 1504 C C . ASP B 1 22 ? -1.978 9.883 16.734 1 94.69 22 ASP B C 1
ATOM 1506 O O . ASP B 1 22 ? -1.828 9.43 15.586 1 94.69 22 ASP B O 1
ATOM 1510 N N . ALA B 1 23 ? -1.106 9.828 17.703 1 91.5 23 ALA B N 1
ATOM 1511 C CA . ALA B 1 23 ? 0.196 9.219 17.438 1 91.5 23 ALA B CA 1
ATOM 1512 C C . ALA B 1 23 ? 0.048 7.762 17.016 1 91.5 23 ALA B C 1
ATOM 1514 O O . ALA B 1 23 ? 0.73 7.301 16.094 1 91.5 23 ALA B O 1
ATOM 1515 N N . VAL B 1 24 ? -0.844 7.059 17.656 1 93.69 24 VAL B N 1
ATOM 1516 C CA . VAL B 1 24 ? -1.032 5.648 17.328 1 93.69 24 VAL B CA 1
ATOM 1517 C C . VAL B 1 24 ? -1.685 5.508 15.961 1 93.69 24 VAL B C 1
ATOM 1519 O O . VAL B 1 24 ? -1.345 4.605 15.195 1 93.69 24 VAL B O 1
ATOM 1522 N N . PHE B 1 25 ? -2.584 6.41 15.664 1 95.62 25 PHE B N 1
ATOM 1523 C CA . PHE B 1 25 ? -3.201 6.434 14.344 1 95.62 25 PHE B CA 1
ATOM 1524 C C . PHE B 1 25 ? -2.152 6.664 13.266 1 95.62 25 PHE B C 1
ATOM 1526 O O . PHE B 1 25 ? -2.125 5.953 12.258 1 95.62 25 PHE B O 1
ATOM 1533 N N . ARG B 1 26 ? -1.28 7.594 13.461 1 92.31 26 ARG B N 1
ATOM 1534 C CA . ARG B 1 26 ? -0.214 7.879 12.508 1 92.31 26 ARG B CA 1
ATOM 1535 C C . ARG B 1 26 ? 0.724 6.688 12.359 1 92.31 26 ARG B C 1
ATOM 1537 O O . ARG B 1 26 ? 1.209 6.406 11.266 1 92.31 26 ARG B O 1
ATOM 1544 N N . LYS B 1 27 ? 0.92 6.02 13.445 1 92.06 27 LYS B N 1
ATOM 1545 C CA . LYS B 1 27 ? 1.738 4.812 13.406 1 92.06 27 LYS B CA 1
ATOM 1546 C C . LYS B 1 27 ? 1.083 3.73 12.547 1 92.06 27 LYS B C 1
ATOM 1548 O O . LYS B 1 27 ? 1.771 2.979 11.859 1 92.06 27 LYS B O 1
ATOM 1553 N N . LEU B 1 28 ? -0.22 3.641 12.578 1 94.44 28 LEU B N 1
ATOM 1554 C CA . LEU B 1 28 ? -0.95 2.689 11.75 1 94.44 28 LEU B CA 1
ATOM 1555 C C . LEU B 1 28 ? -0.703 2.963 10.266 1 94.44 28 LEU B C 1
ATOM 1557 O O . LEU B 1 28 ? -0.388 2.043 9.508 1 94.44 28 LEU B O 1
ATOM 1561 N N . ILE B 1 29 ? -0.803 4.195 9.906 1 93.25 29 ILE B N 1
ATOM 1562 C CA . ILE B 1 29 ? -0.604 4.586 8.516 1 93.25 29 ILE B CA 1
ATOM 1563 C C . ILE B 1 29 ? 0.821 4.246 8.086 1 93.25 29 ILE B C 1
ATOM 1565 O O . ILE B 1 29 ? 1.027 3.609 7.051 1 93.25 29 ILE B O 1
ATOM 1569 N N . HIS B 1 30 ? 1.745 4.559 8.906 1 90.06 30 HIS B N 1
ATOM 1570 C CA . HIS B 1 30 ? 3.15 4.301 8.609 1 90.06 30 HIS B CA 1
ATOM 1571 C C . HIS B 1 30 ? 3.426 2.805 8.508 1 90.06 30 HIS B C 1
ATOM 1573 O O . HIS B 1 30 ? 4.102 2.357 7.574 1 90.06 30 HIS B O 1
ATOM 1579 N N . ALA B 1 31 ? 2.877 2.104 9.398 1 92.75 31 ALA B N 1
ATOM 1580 C CA . ALA B 1 31 ? 3.115 0.663 9.422 1 92.75 31 ALA B CA 1
ATOM 1581 C C . ALA B 1 31 ? 2.461 -0.018 8.219 1 92.75 31 ALA B C 1
ATOM 1583 O O . ALA B 1 31 ? 3.012 -0.971 7.664 1 92.75 31 ALA B O 1
ATOM 1584 N N . SER B 1 32 ? 1.295 0.425 7.828 1 93.56 32 SER B N 1
ATOM 1585 C CA . SER B 1 32 ? 0.615 -0.15 6.672 1 93.56 32 SER B CA 1
ATOM 1586 C C . SER B 1 32 ? 1.435 0.037 5.398 1 93.56 32 SER B C 1
ATOM 1588 O O . SER B 1 32 ? 1.63 -0.911 4.637 1 93.56 32 SER B O 1
ATOM 1590 N N . PHE B 1 33 ? 2.008 1.208 5.234 1 90.5 33 PHE B N 1
ATOM 1591 C CA . PHE B 1 33 ? 2.855 1.484 4.078 1 90.5 33 PHE B CA 1
ATOM 1592 C C . PHE B 1 33 ? 4.148 0.678 4.148 1 90.5 33 PHE B C 1
ATOM 1594 O O . PHE B 1 33 ? 4.621 0.167 3.133 1 90.5 33 PHE B O 1
ATOM 1601 N N . GLY B 1 34 ? 4.664 0.622 5.336 1 92.38 34 GLY B N 1
ATOM 1602 C CA . GLY B 1 34 ? 5.871 -0.166 5.516 1 92.38 34 GLY B CA 1
ATOM 1603 C C . GLY B 1 34 ? 5.695 -1.626 5.145 1 92.38 34 GLY B C 1
ATOM 1604 O O . GLY B 1 34 ? 6.551 -2.211 4.477 1 92.38 34 GLY B O 1
ATOM 1605 N N . PHE B 1 35 ? 4.594 -2.184 5.551 1 95.25 35 PHE B N 1
ATOM 1606 C CA . PHE B 1 35 ? 4.305 -3.572 5.211 1 95.25 35 PHE B CA 1
ATOM 1607 C C . PHE B 1 35 ? 4.113 -3.734 3.707 1 95.25 35 PHE B C 1
ATOM 1609 O O . PHE B 1 35 ? 4.699 -4.633 3.098 1 95.25 35 PHE B O 1
ATOM 1616 N N . LEU B 1 36 ? 3.332 -2.916 3.121 1 92.38 36 LEU B N 1
ATOM 1617 C CA . LEU B 1 36 ? 3.021 -3.059 1.704 1 92.38 36 LEU B CA 1
ATOM 1618 C C . LEU B 1 36 ? 4.277 -2.896 0.854 1 92.38 36 LEU B C 1
ATOM 1620 O O . LEU B 1 36 ? 4.434 -3.572 -0.166 1 92.38 36 LEU B O 1
ATOM 1624 N N . ALA B 1 37 ? 5.172 -1.967 1.26 1 90.38 37 ALA B N 1
ATOM 1625 C CA . ALA B 1 37 ? 6.441 -1.806 0.555 1 90.38 37 ALA B CA 1
ATOM 1626 C C . ALA B 1 37 ? 7.254 -3.096 0.592 1 90.38 37 ALA B C 1
ATOM 1628 O O . ALA B 1 37 ? 7.828 -3.504 -0.421 1 90.38 37 ALA B O 1
ATOM 1629 N N . ARG B 1 38 ? 7.293 -3.725 1.727 1 94.06 38 ARG B N 1
ATOM 1630 C CA . ARG B 1 38 ? 8.039 -4.977 1.856 1 94.06 38 ARG B CA 1
ATOM 1631 C C . ARG B 1 38 ? 7.352 -6.102 1.086 1 94.06 38 ARG B C 1
ATOM 1633 O O . ARG B 1 38 ? 8.023 -6.922 0.454 1 94.06 38 ARG B O 1
ATOM 1640 N N . HIS B 1 39 ? 6.039 -6.141 1.173 1 95.62 39 HIS B N 1
ATOM 1641 C CA . HIS B 1 39 ? 5.312 -7.156 0.417 1 95.62 39 HIS B CA 1
ATOM 1642 C C . HIS B 1 39 ? 5.562 -7.012 -1.081 1 95.62 39 HIS B C 1
ATOM 1644 O O . HIS B 1 39 ? 5.703 -8.008 -1.79 1 95.62 39 HIS B O 1
ATOM 1650 N N . GLU B 1 40 ? 5.598 -5.785 -1.584 1 92.94 40 GLU B N 1
ATOM 1651 C CA . GLU B 1 40 ? 5.906 -5.543 -2.99 1 92.94 40 GLU B CA 1
ATOM 1652 C C . GLU B 1 40 ? 7.316 -6.008 -3.334 1 92.94 40 GLU B C 1
ATOM 1654 O O . GLU B 1 40 ? 7.555 -6.527 -4.426 1 92.94 40 GLU B O 1
ATOM 1659 N N . ALA B 1 41 ? 8.211 -5.77 -2.416 1 93.94 41 ALA B N 1
ATOM 1660 C CA . ALA B 1 41 ? 9.57 -6.254 -2.631 1 93.94 41 ALA B CA 1
ATOM 1661 C C . ALA B 1 41 ? 9.602 -7.777 -2.723 1 93.94 41 ALA B C 1
ATOM 1663 O O . ALA B 1 41 ? 10.328 -8.344 -3.545 1 93.94 41 ALA B O 1
ATOM 1664 N N . VAL B 1 42 ? 8.828 -8.438 -1.907 1 96.62 42 VAL B N 1
ATOM 1665 C CA . VAL B 1 42 ? 8.703 -9.891 -1.949 1 96.62 42 VAL B CA 1
ATOM 1666 C C . VAL B 1 42 ? 8.172 -10.328 -3.312 1 96.62 42 VAL B C 1
ATOM 1668 O O . VAL B 1 42 ? 8.734 -11.219 -3.949 1 96.62 42 VAL B O 1
ATOM 1671 N N . ARG B 1 43 ? 7.152 -9.664 -3.807 1 95.62 43 ARG B N 1
ATOM 1672 C CA . ARG B 1 43 ? 6.551 -10 -5.094 1 95.62 43 ARG B CA 1
ATOM 1673 C C . ARG B 1 43 ? 7.52 -9.727 -6.238 1 95.62 43 ARG B C 1
ATOM 1675 O O . ARG B 1 43 ? 7.57 -10.492 -7.207 1 95.62 43 ARG B O 1
ATOM 1682 N N . ALA B 1 44 ? 8.234 -8.656 -6.121 1 95.44 44 ALA B N 1
ATOM 1683 C CA . ALA B 1 44 ? 9.227 -8.344 -7.145 1 95.44 44 ALA B CA 1
ATOM 1684 C C . ALA B 1 44 ? 10.273 -9.445 -7.246 1 95.44 44 ALA B C 1
ATOM 1686 O O . ALA B 1 44 ? 10.734 -9.773 -8.344 1 95.44 44 ALA B O 1
ATOM 1687 N N . SER B 1 45 ? 10.586 -9.953 -6.141 1 96.44 45 SER B N 1
ATOM 1688 C CA . SER B 1 45 ? 11.555 -11.039 -6.129 1 96.44 45 SER B CA 1
ATOM 1689 C C . SER B 1 45 ? 11 -12.289 -6.801 1 96.44 45 SER B C 1
ATOM 1691 O O . SER B 1 45 ? 11.719 -13 -7.504 1 96.44 45 SER B O 1
ATOM 1693 N N . PHE B 1 46 ? 9.695 -12.625 -6.582 1 97.12 46 PHE B N 1
ATOM 1694 C CA . PHE B 1 46 ? 9.055 -13.719 -7.316 1 97.12 46 PHE B CA 1
ATOM 1695 C C . PHE B 1 46 ? 9.156 -13.484 -8.82 1 97.12 46 PHE B C 1
ATOM 1697 O O . PHE B 1 46 ? 9.508 -14.398 -9.57 1 97.12 46 PHE B O 1
ATOM 1704 N N . GLY B 1 47 ? 8.812 -12.242 -9.227 1 97.38 47 GLY B N 1
ATOM 1705 C CA . GLY B 1 47 ? 8.906 -11.883 -10.633 1 97.38 47 GLY B CA 1
ATOM 1706 C C . GLY B 1 47 ? 10.289 -12.102 -11.211 1 97.38 47 GLY B C 1
ATOM 1707 O O . GLY B 1 47 ? 10.438 -12.727 -12.266 1 97.38 47 GLY B O 1
ATOM 1708 N N . GLN B 1 48 ? 11.273 -11.656 -10.5 1 96.44 48 GLN B N 1
ATOM 1709 C CA . GLN B 1 48 ? 12.648 -11.773 -10.953 1 96.44 48 GLN B CA 1
ATOM 1710 C C . GLN B 1 48 ? 13.031 -13.234 -11.18 1 96.44 48 GLN B C 1
ATOM 1712 O O . GLN B 1 48 ? 13.742 -13.562 -12.133 1 96.44 48 GLN B O 1
ATOM 1717 N N . ARG B 1 49 ? 12.578 -14.094 -10.398 1 95.62 49 ARG B N 1
ATOM 1718 C CA . ARG B 1 49 ? 12.898 -15.516 -10.492 1 95.62 49 ARG B CA 1
ATOM 1719 C C . ARG B 1 49 ? 12.406 -16.094 -11.812 1 95.62 49 ARG B C 1
ATOM 1721 O O . ARG B 1 49 ? 12.961 -17.078 -12.305 1 95.62 49 ARG B O 1
ATOM 1728 N N . ILE B 1 50 ? 11.414 -15.445 -12.344 1 96.38 50 ILE B N 1
ATOM 1729 C CA . ILE B 1 50 ? 10.859 -16 -13.57 1 96.38 50 ILE B CA 1
ATOM 1730 C C . ILE B 1 50 ? 11.031 -15.008 -14.711 1 96.38 50 ILE B C 1
ATOM 1732 O O . ILE B 1 50 ? 10.281 -15.039 -15.695 1 96.38 50 ILE B O 1
ATOM 1736 N N . GLY B 1 51 ? 11.867 -14.016 -14.539 1 96.81 51 GLY B N 1
ATOM 1737 C CA . GLY B 1 51 ? 12.281 -13.117 -15.609 1 96.81 51 GLY B CA 1
ATOM 1738 C C . GLY B 1 51 ? 11.312 -11.961 -15.82 1 96.81 51 GLY B C 1
ATOM 1739 O O . GLY B 1 51 ? 11.227 -11.414 -16.922 1 96.81 51 GLY B O 1
ATOM 1740 N N . LEU B 1 52 ? 10.531 -11.586 -14.82 1 98.12 52 LEU B N 1
ATOM 1741 C CA . LEU B 1 52 ? 9.555 -10.508 -14.914 1 98.12 52 LEU B CA 1
ATOM 1742 C C . LEU B 1 52 ? 9.875 -9.391 -13.93 1 98.12 52 LEU B C 1
ATOM 1744 O O . LEU B 1 52 ? 10.492 -9.633 -12.891 1 98.12 52 LEU B O 1
ATOM 1748 N N . SER B 1 53 ? 9.484 -8.203 -14.266 1 96.69 53 SER B N 1
ATOM 1749 C CA . SER B 1 53 ? 9.469 -7.133 -13.273 1 96.69 53 SER B CA 1
ATOM 1750 C C . SER B 1 53 ? 8.352 -7.348 -12.25 1 96.69 53 SER B C 1
ATOM 1752 O O . SER B 1 53 ? 7.496 -8.211 -12.43 1 96.69 53 SER B O 1
ATOM 1754 N N . GLY B 1 54 ? 8.359 -6.582 -11.219 1 95.69 54 GLY B N 1
ATOM 1755 C CA . GLY B 1 54 ? 7.332 -6.664 -10.195 1 95.69 54 GLY B CA 1
ATOM 1756 C C . GLY B 1 54 ? 5.93 -6.445 -10.727 1 95.69 54 GLY B C 1
ATOM 1757 O O . GLY B 1 54 ? 5.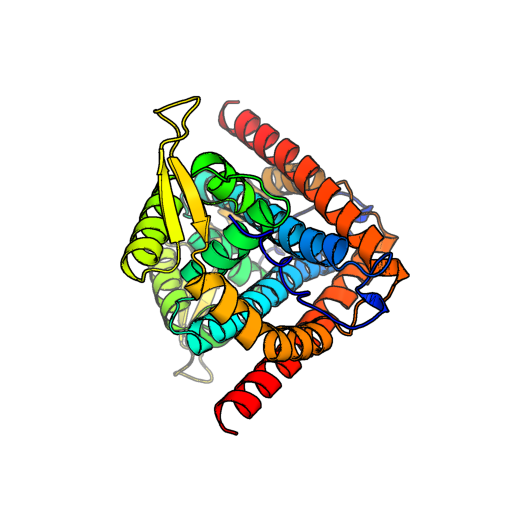012 -7.207 -10.414 1 95.69 54 GLY B O 1
ATOM 1758 N N . VAL B 1 55 ? 5.793 -5.449 -11.555 1 95.31 55 VAL B N 1
ATOM 1759 C CA . VAL B 1 55 ? 4.473 -5.102 -12.07 1 95.31 55 VAL B CA 1
ATOM 1760 C C . VAL B 1 55 ? 4.016 -6.156 -13.078 1 95.31 55 VAL B C 1
ATOM 1762 O O . VAL B 1 55 ? 2.834 -6.508 -13.117 1 95.31 55 VAL B O 1
ATOM 1765 N N . GLU B 1 56 ? 4.926 -6.605 -13.906 1 97.25 56 GLU B N 1
ATOM 1766 C CA . GLU B 1 56 ? 4.582 -7.684 -14.828 1 97.25 56 GLU B CA 1
ATOM 1767 C C . GLU B 1 56 ? 4.105 -8.922 -14.078 1 97.25 56 GLU B C 1
ATOM 1769 O O . GLU B 1 56 ? 3.121 -9.555 -14.469 1 97.25 56 GLU B O 1
ATOM 1774 N N . TYR B 1 57 ? 4.793 -9.242 -13.062 1 97.5 57 TYR B N 1
ATOM 1775 C CA . TYR B 1 57 ? 4.418 -10.375 -12.227 1 97.5 57 TYR B CA 1
ATOM 1776 C C . TYR B 1 57 ? 3.035 -10.18 -11.617 1 97.5 57 TYR B C 1
ATOM 1778 O O . TYR B 1 57 ? 2.195 -11.078 -11.656 1 97.5 57 TYR B O 1
ATOM 1786 N N . THR B 1 58 ? 2.834 -9.055 -11.039 1 95.5 58 THR B N 1
ATOM 1787 C CA . THR B 1 58 ? 1.553 -8.719 -10.43 1 95.5 58 THR B CA 1
ATOM 1788 C C . THR B 1 58 ? 0.418 -8.875 -11.438 1 95.5 58 THR B C 1
ATOM 1790 O O . THR B 1 58 ? -0.61 -9.484 -11.141 1 95.5 58 THR B O 1
ATOM 1793 N N . VAL B 1 59 ? 0.623 -8.383 -12.57 1 96.31 59 VAL B N 1
ATOM 1794 C CA . VAL B 1 59 ? -0.385 -8.438 -13.625 1 96.31 59 VAL B CA 1
ATOM 1795 C C . VAL B 1 59 ? -0.606 -9.891 -14.055 1 96.31 59 VAL B C 1
ATOM 1797 O O . VAL B 1 59 ? -1.748 -10.336 -14.188 1 96.31 59 VAL B O 1
ATOM 1800 N N . LEU B 1 60 ? 0.427 -10.617 -14.234 1 96 60 LEU B N 1
ATOM 1801 C CA . LEU B 1 60 ? 0.342 -12.008 -14.664 1 96 60 LEU B CA 1
ATOM 1802 C C . LEU B 1 60 ? -0.457 -12.836 -13.656 1 96 60 LEU B C 1
ATOM 1804 O O . LEU B 1 60 ? -1.379 -13.555 -14.039 1 96 60 LEU B O 1
ATOM 1808 N N . VAL B 1 61 ? -0.12 -12.688 -12.414 1 94.44 61 VAL B N 1
ATOM 1809 C CA . VAL B 1 61 ? -0.774 -13.438 -11.352 1 94.44 61 VAL B CA 1
ATOM 1810 C C . VAL B 1 61 ? -2.248 -13.055 -11.273 1 94.44 61 VAL B C 1
ATOM 1812 O O . VAL B 1 61 ? -3.113 -13.906 -11.062 1 94.44 61 VAL B O 1
ATOM 1815 N N . ALA B 1 62 ? -2.504 -11.797 -11.406 1 93.5 62 ALA B N 1
ATOM 1816 C CA . ALA B 1 62 ? -3.887 -11.328 -11.359 1 93.5 62 ALA B CA 1
ATOM 1817 C C . ALA B 1 62 ? -4.711 -11.93 -12.492 1 93.5 62 ALA B C 1
ATOM 1819 O O . ALA B 1 62 ? -5.852 -12.352 -12.281 1 93.5 62 ALA B O 1
ATOM 1820 N N . ILE B 1 63 ? -4.145 -11.953 -13.656 1 94.12 63 ILE B N 1
ATOM 1821 C CA . ILE B 1 63 ? -4.84 -12.57 -14.781 1 94.12 63 ILE B CA 1
ATOM 1822 C C . ILE B 1 63 ? -5.137 -14.031 -14.461 1 94.12 63 ILE B C 1
ATOM 1824 O O . ILE B 1 63 ? -6.262 -14.508 -14.664 1 94.12 63 ILE B O 1
ATOM 1828 N N . GLY B 1 64 ? -4.129 -14.719 -13.961 1 91.5 64 GLY B N 1
ATOM 1829 C CA . GLY B 1 64 ? -4.305 -16.109 -13.602 1 91.5 64 GLY B CA 1
ATOM 1830 C C . GLY B 1 64 ? -5.41 -16.328 -12.578 1 91.5 64 GLY B C 1
ATOM 1831 O O . GLY B 1 64 ? -6.227 -17.25 -12.727 1 91.5 64 GLY B O 1
ATOM 1832 N N . HIS B 1 65 ? -5.438 -15.523 -11.633 1 88.12 65 HIS B N 1
ATOM 1833 C CA . HIS B 1 65 ? -6.441 -15.633 -10.578 1 88.12 65 HIS B CA 1
ATOM 1834 C C . HIS B 1 65 ? -7.84 -15.344 -11.109 1 88.12 65 HIS B C 1
ATOM 1836 O O . HIS B 1 65 ? -8.797 -16.047 -10.781 1 88.12 65 HIS B O 1
ATOM 1842 N N . LEU B 1 66 ? -7.93 -14.344 -11.867 1 88.62 66 LEU B N 1
ATOM 1843 C CA . LEU B 1 66 ? -9.227 -13.906 -12.367 1 88.62 66 LEU B CA 1
ATOM 1844 C C . LEU B 1 66 ? -9.773 -14.875 -13.406 1 88.62 66 LEU B C 1
ATOM 1846 O O . LEU B 1 66 ? -10.977 -14.938 -13.633 1 88.62 66 LEU B O 1
ATOM 1850 N N . THR B 1 67 ? -8.891 -15.727 -13.93 1 85.94 67 THR B N 1
ATOM 1851 C CA . THR B 1 67 ? -9.32 -16.641 -14.977 1 85.94 67 THR B CA 1
ATOM 1852 C C . THR B 1 67 ? -9.422 -18.078 -14.438 1 85.94 67 THR B C 1
ATOM 1854 O O . THR B 1 67 ? -9.906 -18.969 -15.133 1 85.94 67 THR B O 1
ATOM 1857 N N . ALA B 1 68 ? -8.883 -18.469 -13.227 1 74.44 68 ALA B N 1
ATOM 1858 C CA . ALA B 1 68 ? -8.758 -19.812 -12.664 1 74.44 68 ALA B CA 1
ATOM 1859 C C . ALA B 1 68 ? -10.102 -20.547 -12.656 1 74.44 68 ALA B C 1
ATOM 1861 O O . ALA B 1 68 ? -10.148 -21.766 -12.75 1 74.44 68 ALA B O 1
ATOM 1862 N N . GLY B 1 69 ? -11.258 -19.938 -12.906 1 67.69 69 GLY B N 1
ATOM 1863 C CA . GLY B 1 69 ? -12.57 -20.562 -12.945 1 67.69 69 GLY B CA 1
ATOM 1864 C C . GLY B 1 69 ? -13.18 -20.578 -14.336 1 67.69 69 GLY B C 1
ATOM 1865 O O . GLY B 1 69 ? -14.367 -20.891 -14.492 1 67.69 69 GLY B O 1
ATOM 1866 N N . GLY B 1 70 ? -12.266 -20.438 -15.281 1 69.69 70 GLY B N 1
ATOM 1867 C CA . GLY B 1 70 ? -12.734 -20.531 -16.656 1 69.69 70 GLY B CA 1
ATOM 1868 C C . GLY B 1 70 ? -13.219 -19.219 -17.219 1 69.69 70 GLY B C 1
ATOM 1869 O O . GLY B 1 70 ? -13.773 -19.188 -18.328 1 69.69 70 GLY B O 1
ATOM 1870 N N . GLY B 1 71 ? -13.102 -18.25 -16.516 1 72.75 71 GLY B N 1
ATOM 1871 C CA . GLY B 1 71 ? -13.555 -16.969 -17.062 1 72.75 71 GLY B CA 1
ATOM 1872 C C . GLY B 1 71 ? -12.461 -16.203 -17.766 1 72.75 71 GLY B C 1
ATOM 1873 O O . GLY B 1 71 ? -11.344 -16.688 -17.922 1 72.75 71 GLY B O 1
ATOM 1874 N N . THR B 1 72 ? -12.945 -15.281 -18.625 1 77.75 72 THR B N 1
ATOM 1875 C CA . THR B 1 72 ? -12.008 -14.375 -19.281 1 77.75 72 THR B CA 1
ATOM 1876 C C . THR B 1 72 ? -11.961 -13.031 -18.547 1 77.75 72 THR B C 1
ATOM 1878 O O . THR B 1 72 ? -12.914 -12.664 -17.859 1 77.75 72 THR B O 1
ATOM 1881 N N . VAL B 1 73 ? -10.781 -12.469 -18.625 1 91.31 73 VAL B N 1
ATOM 1882 C CA . VAL B 1 73 ? -10.625 -11.141 -18.047 1 91.31 73 VAL B CA 1
ATOM 1883 C C . VAL B 1 73 ? -10.227 -10.141 -19.141 1 91.31 73 VAL B C 1
ATOM 1885 O O . VAL B 1 73 ? -9.445 -10.469 -20.031 1 91.31 73 VAL B O 1
ATOM 1888 N N . ILE B 1 74 ? -10.891 -9 -19.031 1 93.62 74 ILE B N 1
ATOM 1889 C CA . ILE B 1 74 ? -10.562 -7.953 -20 1 93.62 74 ILE B CA 1
ATOM 1890 C C . ILE B 1 74 ? -9.742 -6.859 -19.312 1 93.62 74 ILE B C 1
ATOM 1892 O O . ILE B 1 74 ? -9.617 -6.848 -18.094 1 93.62 74 ILE B O 1
ATOM 1896 N N . ILE B 1 75 ? -9.219 -5.969 -20.156 1 93.56 75 ILE B N 1
ATOM 1897 C CA . ILE B 1 75 ? -8.289 -4.941 -19.703 1 93.56 75 ILE B CA 1
ATOM 1898 C C . ILE B 1 75 ? -8.961 -4.086 -18.641 1 93.56 75 ILE B C 1
ATOM 1900 O O . ILE B 1 75 ? -8.375 -3.828 -17.578 1 93.56 75 ILE B O 1
ATOM 1904 N N . SER B 1 76 ? -10.195 -3.725 -18.828 1 92.88 76 SER B N 1
ATOM 1905 C CA . SER B 1 76 ? -10.891 -2.84 -17.891 1 92.88 76 SER B CA 1
ATOM 1906 C C . SER B 1 76 ? -11.109 -3.521 -16.547 1 92.88 76 SER B C 1
ATOM 1908 O O . SER B 1 76 ? -10.953 -2.896 -15.5 1 92.88 76 SER B O 1
ATOM 1910 N N . GLN B 1 77 ? -11.422 -4.734 -16.547 1 92.88 77 GLN B N 1
ATOM 1911 C CA . GLN B 1 77 ? -11.625 -5.504 -15.328 1 92.88 77 GLN B CA 1
ATOM 1912 C C . GLN B 1 77 ? -10.312 -5.684 -14.562 1 92.88 77 GLN B C 1
ATOM 1914 O O . GLN B 1 77 ? -10.289 -5.566 -13.336 1 92.88 77 GLN B O 1
ATOM 1919 N N . LEU B 1 78 ? -9.305 -5.984 -15.312 1 94.69 78 LEU B N 1
ATOM 1920 C CA . LEU B 1 78 ? -7.988 -6.156 -14.703 1 94.69 78 LEU B CA 1
ATOM 1921 C C . LEU B 1 78 ? -7.496 -4.852 -14.094 1 94.69 78 LEU B C 1
ATOM 1923 O O . LEU B 1 78 ? -6.984 -4.844 -12.969 1 94.69 78 LEU B O 1
ATOM 1927 N N . ALA B 1 79 ? -7.66 -3.766 -14.805 1 94.25 79 ALA B N 1
ATOM 1928 C CA . ALA B 1 79 ? -7.27 -2.443 -14.32 1 94.25 79 ALA B CA 1
ATOM 1929 C C . ALA B 1 79 ? -8.023 -2.088 -13.039 1 94.25 79 ALA B C 1
ATOM 1931 O O . ALA B 1 79 ? -7.418 -1.643 -12.062 1 94.25 79 ALA B O 1
ATOM 1932 N N . ALA B 1 80 ? -9.312 -2.391 -13.008 1 90.75 80 ALA B N 1
ATOM 1933 C CA . ALA B 1 80 ? -10.141 -2.145 -11.828 1 90.75 80 ALA B CA 1
ATOM 1934 C C . ALA B 1 80 ? -9.695 -3.01 -10.656 1 90.75 80 ALA B C 1
ATOM 1936 O O . ALA B 1 80 ? -9.578 -2.523 -9.531 1 90.75 80 ALA B O 1
ATOM 1937 N N . HIS B 1 81 ? -9.414 -4.262 -10.961 1 90.25 81 HIS B N 1
ATOM 1938 C CA . HIS B 1 81 ? -8.992 -5.211 -9.938 1 90.25 81 HIS B CA 1
ATOM 1939 C C . HIS B 1 81 ? -7.668 -4.789 -9.305 1 90.25 81 HIS B C 1
ATOM 1941 O O . HIS B 1 81 ? -7.48 -4.926 -8.094 1 90.25 81 HIS B O 1
ATOM 1947 N N . LEU B 1 82 ? -6.75 -4.207 -10.047 1 91.94 82 LEU B N 1
ATOM 1948 C CA . LEU B 1 82 ? -5.406 -3.883 -9.578 1 91.94 82 LEU B CA 1
ATOM 1949 C C . LEU B 1 82 ? -5.309 -2.416 -9.172 1 91.94 82 LEU B C 1
ATOM 1951 O O . LEU B 1 82 ? -4.266 -1.969 -8.695 1 91.94 82 LEU B O 1
ATOM 1955 N N . HIS B 1 83 ? -6.402 -1.7 -9.391 1 86.56 83 HIS B N 1
ATOM 1956 C CA . HIS B 1 83 ? -6.418 -0.271 -9.102 1 86.56 83 HIS B CA 1
ATOM 1957 C C . HIS B 1 83 ? -5.32 0.46 -9.867 1 86.56 83 HIS B C 1
ATOM 1959 O O . HIS B 1 83 ? -4.582 1.261 -9.289 1 86.56 83 HIS B O 1
ATOM 1965 N N . LEU B 1 84 ? -5.211 0.134 -11.102 1 89.69 84 LEU B N 1
ATOM 1966 C CA . LEU B 1 84 ? -4.289 0.752 -12.047 1 89.69 84 LEU B CA 1
ATOM 1967 C C . LEU B 1 84 ? -5.043 1.368 -13.219 1 89.69 84 LEU B C 1
ATOM 1969 O O . LEU B 1 84 ? -6.223 1.07 -13.43 1 89.69 84 LEU B O 1
ATOM 1973 N N . SER B 1 85 ? -4.383 2.25 -13.93 1 91.44 85 SER B N 1
ATOM 1974 C CA . SER B 1 85 ? -5 2.822 -15.125 1 91.44 85 SER B CA 1
ATOM 1975 C C . SER B 1 85 ? -5.062 1.804 -16.266 1 91.44 85 SER B C 1
ATOM 1977 O O . SER B 1 85 ? -4.223 0.905 -16.344 1 91.44 85 SER B O 1
ATOM 1979 N N . GLY B 1 86 ? -6.066 1.964 -17.109 1 93.88 86 GLY B N 1
ATOM 1980 C CA . GLY B 1 86 ? -6.168 1.128 -18.281 1 93.88 86 GLY B CA 1
ATOM 1981 C C . GLY B 1 86 ? -4.938 1.195 -19.172 1 93.88 86 GLY B C 1
ATOM 1982 O O . GLY B 1 86 ? -4.492 0.176 -19.703 1 93.88 86 GLY B O 1
ATOM 1983 N N . ALA B 1 87 ? -4.406 2.371 -19.312 1 94.62 87 ALA B N 1
ATOM 1984 C CA . ALA B 1 87 ? -3.223 2.58 -20.141 1 94.62 87 ALA B CA 1
ATOM 1985 C C . ALA B 1 87 ? -2.037 1.774 -19.625 1 94.62 87 ALA B C 1
ATOM 1987 O O . ALA B 1 87 ? -1.318 1.138 -20.391 1 94.62 87 ALA B O 1
ATOM 1988 N N . PHE B 1 88 ? -1.847 1.755 -18.328 1 93.44 88 PHE B N 1
ATOM 1989 C CA . PHE B 1 88 ? -0.753 1.02 -17.719 1 93.44 88 PHE B CA 1
ATOM 1990 C C . PHE B 1 88 ? -0.931 -0.482 -17.906 1 93.44 88 PHE B C 1
ATOM 1992 O O . PHE B 1 88 ? 0.02 -1.185 -18.25 1 93.44 88 PHE B O 1
ATOM 1999 N N . VAL B 1 89 ? -2.121 -0.969 -17.703 1 96.06 89 VAL B N 1
ATOM 2000 C CA . VAL B 1 89 ? -2.414 -2.391 -17.844 1 96.06 89 VAL B CA 1
ATOM 2001 C C . VAL B 1 89 ? -2.232 -2.807 -19.312 1 96.06 89 VAL B C 1
ATOM 2003 O O . VAL B 1 89 ? -1.691 -3.879 -19.594 1 96.06 89 VAL B O 1
ATOM 2006 N N . THR B 1 90 ? -2.635 -1.949 -20.219 1 96.38 90 THR B N 1
ATOM 2007 C CA . THR B 1 90 ? -2.48 -2.229 -21.641 1 96.38 90 THR B CA 1
ATOM 2008 C C . THR B 1 90 ? -1.006 -2.385 -22 1 96.38 90 THR B C 1
ATOM 2010 O O . THR B 1 90 ? -0.622 -3.355 -22.656 1 96.38 90 THR B O 1
ATOM 2013 N N . THR B 1 91 ? -0.242 -1.497 -21.531 1 97.81 91 THR B N 1
ATOM 2014 C CA . THR B 1 91 ? 1.188 -1.533 -21.812 1 97.81 91 THR B CA 1
ATOM 2015 C C . THR B 1 91 ? 1.829 -2.773 -21.188 1 97.81 91 THR B C 1
ATOM 2017 O O . THR B 1 91 ? 2.625 -3.457 -21.844 1 97.81 91 THR B O 1
ATOM 2020 N N . THR B 1 92 ? 1.499 -3.074 -20.016 1 97.94 92 THR B N 1
ATOM 2021 C CA . THR B 1 92 ? 2.084 -4.207 -19.312 1 97.94 92 THR B CA 1
ATOM 2022 C C . THR B 1 92 ? 1.653 -5.523 -19.953 1 97.94 92 THR B C 1
ATOM 2024 O O . THR B 1 92 ? 2.467 -6.438 -20.109 1 97.94 92 THR B O 1
ATOM 2027 N N . THR B 1 93 ? 0.398 -5.605 -20.297 1 97.62 93 THR B N 1
ATOM 2028 C CA . THR B 1 93 ? -0.092 -6.832 -20.922 1 97.62 93 THR B CA 1
ATOM 2029 C C . THR B 1 93 ? 0.52 -7.02 -22.312 1 97.62 93 THR B C 1
ATOM 2031 O O . THR B 1 93 ? 0.746 -8.148 -22.75 1 97.62 93 THR B O 1
ATOM 2034 N N . SER B 1 94 ? 0.785 -5.926 -23.031 1 97.88 94 SER B N 1
ATOM 2035 C CA . SER B 1 94 ? 1.476 -6.027 -24.312 1 97.88 94 SER B CA 1
ATOM 2036 C C . SER B 1 94 ? 2.875 -6.609 -24.141 1 97.88 94 SER B C 1
ATOM 2038 O O . SER B 1 94 ? 3.312 -7.438 -24.938 1 97.88 94 SER B O 1
ATOM 2040 N N . ARG B 1 95 ? 3.531 -6.227 -23.109 1 98.19 95 ARG B N 1
ATOM 2041 C CA . ARG B 1 95 ? 4.855 -6.762 -22.812 1 98.19 95 ARG B CA 1
ATOM 2042 C C . ARG B 1 95 ? 4.781 -8.25 -22.484 1 98.19 95 ARG B C 1
ATOM 2044 O O . ARG B 1 95 ? 5.613 -9.039 -22.938 1 98.19 95 ARG B O 1
ATOM 2051 N N . LEU B 1 96 ? 3.803 -8.648 -21.703 1 98.25 96 LEU B N 1
ATOM 2052 C CA . LEU B 1 96 ? 3.623 -10.039 -21.328 1 98.25 96 LEU B CA 1
ATOM 2053 C C . LEU B 1 96 ? 3.271 -10.898 -22.531 1 98.25 96 LEU B C 1
ATOM 2055 O O . LEU B 1 96 ? 3.689 -12.055 -22.625 1 98.25 96 LEU B O 1
ATOM 2059 N N . ALA B 1 97 ? 2.482 -10.32 -23.406 1 97.94 97 ALA B N 1
ATOM 2060 C CA . ALA B 1 97 ? 2.146 -11.031 -24.641 1 97.94 97 ALA B CA 1
ATOM 2061 C C . ALA B 1 97 ? 3.387 -11.258 -25.5 1 97.94 97 ALA B C 1
ATOM 2063 O O . ALA B 1 97 ? 3.57 -12.336 -26.062 1 97.94 97 ALA B O 1
ATOM 2064 N N . LYS B 1 98 ? 4.191 -10.266 -25.609 1 98 98 LYS B N 1
ATOM 2065 C CA . LYS B 1 98 ? 5.434 -10.367 -26.375 1 98 98 LYS B CA 1
ATOM 2066 C C . LYS B 1 98 ? 6.352 -11.438 -25.797 1 98 98 LYS B C 1
ATOM 2068 O O . LYS B 1 98 ? 7.07 -12.109 -26.531 1 98 98 LYS B O 1
ATOM 2073 N N . LYS B 1 99 ? 6.266 -11.656 -24.484 1 97.88 99 LYS B N 1
ATOM 2074 C CA . LYS B 1 99 ? 7.066 -12.664 -23.797 1 97.88 99 LYS B CA 1
ATOM 2075 C C . LYS B 1 99 ? 6.434 -14.047 -23.922 1 97.88 99 LYS B C 1
ATOM 2077 O O . LYS B 1 99 ? 6.984 -15.039 -23.438 1 97.88 99 LYS B O 1
ATOM 2082 N N . GLY B 1 100 ? 5.242 -14.086 -24.531 1 97.75 100 GLY B N 1
ATOM 2083 C CA . GLY B 1 100 ? 4.566 -15.352 -24.766 1 97.75 100 GLY B CA 1
ATOM 2084 C C . GLY B 1 100 ? 3.844 -15.875 -23.531 1 97.75 100 GLY B C 1
ATOM 2085 O O . GLY B 1 100 ? 3.537 -17.062 -23.453 1 97.75 100 GLY B O 1
ATOM 2086 N N . LEU B 1 101 ? 3.523 -15 -22.562 1 97.5 101 LEU B N 1
ATOM 2087 C CA . LEU B 1 101 ? 2.969 -15.445 -21.297 1 97.5 101 LEU B CA 1
ATOM 2088 C C . LEU B 1 101 ? 1.457 -15.25 -21.266 1 97.5 101 LEU B C 1
ATOM 2090 O O . LEU B 1 101 ? 0.765 -15.867 -20.453 1 97.5 101 LEU B O 1
ATOM 2094 N N . ILE B 1 102 ? 0.969 -14.359 -22.078 1 96.94 102 ILE B N 1
ATOM 2095 C CA . ILE B 1 102 ? -0.479 -14.195 -22.156 1 96.94 102 ILE B CA 1
ATOM 2096 C C . ILE B 1 102 ? -0.906 -14.094 -23.609 1 96.94 102 ILE B C 1
ATOM 2098 O O . ILE B 1 102 ? -0.078 -13.844 -24.5 1 96.94 102 ILE B O 1
ATOM 2102 N N . THR B 1 103 ? -2.168 -14.375 -23.875 1 95.12 103 THR B N 1
ATOM 2103 C CA . THR B 1 103 ? -2.803 -14.094 -25.156 1 95.12 103 THR B CA 1
ATOM 2104 C C . THR B 1 103 ? -3.818 -12.961 -25.016 1 95.12 103 THR B C 1
ATOM 2106 O O . THR B 1 103 ? -4.395 -12.766 -23.938 1 95.12 103 THR B O 1
ATOM 2109 N N . LYS B 1 104 ? -3.906 -12.211 -26.031 1 93.81 104 LYS B N 1
ATOM 2110 C CA . LYS B 1 104 ? -4.941 -11.195 -26.188 1 93.81 104 LYS B CA 1
ATOM 2111 C C . LYS B 1 104 ? -5.879 -11.539 -27.328 1 93.81 104 LYS B C 1
ATOM 2113 O O . LYS B 1 104 ? -5.496 -11.445 -28.5 1 93.81 104 LYS B O 1
ATOM 2118 N N . ASP B 1 105 ? -7.035 -11.914 -26.953 1 91.62 105 ASP B N 1
ATOM 2119 C CA . ASP B 1 105 ? -7.984 -12.352 -27.969 1 91.62 105 ASP B CA 1
ATOM 2120 C C . ASP B 1 105 ? -9.25 -11.492 -27.953 1 91.62 105 ASP B C 1
ATOM 2122 O O . ASP B 1 105 ? -9.656 -11 -26.891 1 91.62 105 ASP B O 1
ATOM 2126 N N . VAL B 1 106 ? -9.812 -11.344 -29.078 1 88.69 106 VAL B N 1
ATOM 2127 C CA . VAL B 1 106 ? -11.062 -10.594 -29.172 1 88.69 106 VAL B CA 1
ATOM 2128 C C . VAL B 1 106 ? -12.211 -11.422 -28.594 1 88.69 106 VAL B C 1
ATOM 2130 O O . VAL B 1 106 ? -12.273 -12.633 -28.812 1 88.69 106 VAL B O 1
ATOM 2133 N N . ASP B 1 107 ? -13.023 -10.773 -27.75 1 82.56 107 ASP B N 1
ATOM 2134 C CA . ASP B 1 107 ? -14.219 -11.438 -27.234 1 82.56 107 ASP B CA 1
ATOM 2135 C C . ASP B 1 107 ? -15.195 -11.766 -28.359 1 82.56 107 ASP B C 1
ATOM 2137 O O . ASP B 1 107 ? -15.539 -10.891 -29.156 1 82.56 107 ASP B O 1
ATOM 2141 N N . PRO B 1 108 ? -15.547 -12.992 -28.391 1 81.69 108 PRO B N 1
ATOM 2142 C CA . PRO B 1 108 ? -16.438 -13.391 -29.5 1 81.69 108 PRO B CA 1
ATOM 2143 C C . PRO B 1 108 ? -17.781 -12.68 -29.438 1 81.69 108 PRO B C 1
ATOM 2145 O O . PRO B 1 108 ? -18.422 -12.477 -30.484 1 81.69 108 PRO B O 1
ATOM 2148 N N . GLU B 1 109 ? -18.297 -12.367 -28.281 1 84.69 109 GLU B N 1
ATOM 2149 C CA . GLU B 1 109 ? -19.594 -11.742 -28.094 1 84.69 109 GLU B CA 1
ATOM 2150 C C . GLU B 1 109 ? -19.516 -10.227 -28.219 1 84.69 109 GLU B C 1
ATOM 2152 O O . GLU B 1 109 ? -20.5 -9.562 -28.5 1 84.69 109 GLU B O 1
ATOM 2157 N N . ASP B 1 110 ? -18.453 -9.703 -27.891 1 83.75 110 ASP B N 1
ATOM 2158 C CA . ASP B 1 110 ? -18.188 -8.273 -27.984 1 83.75 110 ASP B CA 1
ATOM 2159 C C . ASP B 1 110 ? -16.797 -8 -28.547 1 83.75 110 ASP B C 1
ATOM 2161 O O . ASP B 1 110 ? -15.82 -7.945 -27.812 1 83.75 110 ASP B O 1
ATOM 2165 N N . ARG B 1 111 ? -16.734 -7.699 -29.781 1 83.44 111 ARG B N 1
ATOM 2166 C CA . ARG B 1 111 ? -15.469 -7.617 -30.516 1 83.44 111 ARG B CA 1
ATOM 2167 C C . ARG B 1 111 ? -14.633 -6.441 -30.016 1 83.44 111 ARG B C 1
ATOM 2169 O O . ARG B 1 111 ? -13.438 -6.355 -30.328 1 83.44 111 ARG B O 1
ATOM 2176 N N . ARG B 1 112 ? -15.195 -5.605 -29.203 1 82.88 112 ARG B N 1
ATOM 2177 C CA . ARG B 1 112 ? -14.453 -4.461 -28.672 1 82.88 112 ARG B CA 1
ATOM 2178 C C . ARG B 1 112 ? -13.688 -4.84 -27.406 1 82.88 112 ARG B C 1
ATOM 2180 O O . ARG B 1 112 ? -12.797 -4.105 -26.969 1 82.88 112 ARG B O 1
ATOM 2187 N N . LYS B 1 113 ? -14.078 -5.914 -26.953 1 86.12 113 LYS B N 1
ATOM 2188 C CA . LYS B 1 113 ? -13.445 -6.355 -25.719 1 86.12 113 LYS B CA 1
ATOM 2189 C C . LYS B 1 113 ? -12.289 -7.305 -26 1 86.12 113 LYS B C 1
ATOM 2191 O O . LYS B 1 113 ? -12.398 -8.211 -26.828 1 86.12 113 LYS B O 1
ATOM 2196 N N . ILE B 1 114 ? -11.172 -6.98 -25.438 1 89.81 114 ILE B N 1
ATOM 2197 C CA . ILE B 1 114 ? -9.992 -7.836 -25.547 1 89.81 114 ILE B CA 1
ATOM 2198 C C . ILE B 1 114 ? -9.898 -8.727 -24.312 1 89.81 114 ILE B C 1
ATOM 2200 O O . ILE B 1 114 ? -9.781 -8.234 -23.188 1 89.81 114 ILE B O 1
ATOM 2204 N N . CYS B 1 115 ? -9.891 -10.047 -24.594 1 92.94 115 CYS B N 1
ATOM 2205 C CA . CYS B 1 115 ? -9.812 -11.023 -23.516 1 92.94 115 CYS B CA 1
ATOM 2206 C C . CYS B 1 115 ? -8.367 -11.445 -23.266 1 92.94 115 CYS B C 1
ATOM 2208 O O . CYS B 1 115 ? -7.633 -11.75 -24.203 1 92.94 115 CYS B O 1
ATOM 2210 N N . LEU B 1 116 ? -8 -11.438 -21.938 1 95.31 116 LEU B N 1
ATOM 2211 C CA . LEU B 1 116 ? -6.648 -11.797 -21.516 1 95.31 116 LEU B CA 1
ATOM 2212 C C . LEU B 1 116 ? -6.613 -13.203 -20.938 1 95.31 116 LEU B C 1
ATOM 2214 O O . LEU B 1 116 ? -7.414 -13.539 -20.062 1 95.31 116 LEU B O 1
ATOM 2218 N N . ASN B 1 117 ? -5.68 -14 -21.438 1 92.56 117 ASN B N 1
ATOM 2219 C CA . ASN B 1 117 ? -5.508 -15.352 -20.906 1 92.56 117 ASN B CA 1
ATOM 2220 C C . ASN B 1 117 ? -4.035 -15.703 -20.719 1 92.56 117 ASN B C 1
ATOM 2222 O O . ASN B 1 117 ? -3.189 -15.281 -21.516 1 92.56 117 ASN B O 1
ATOM 2226 N N . LEU B 1 118 ? -3.812 -16.547 -19.656 1 94.12 118 LEU B N 1
ATOM 2227 C CA . LEU B 1 118 ? -2.467 -17.094 -19.531 1 94.12 118 LEU B CA 1
ATOM 2228 C C . LEU B 1 118 ? -2.227 -18.188 -20.562 1 94.12 118 LEU B C 1
ATOM 2230 O O . LEU B 1 118 ? -3.123 -18.984 -20.844 1 94.12 118 LEU B O 1
ATOM 2234 N N . THR B 1 119 ? -1.036 -18.188 -21.047 1 93.94 119 THR B N 1
ATOM 2235 C CA . THR B 1 119 ? -0.637 -19.312 -21.906 1 93.94 119 THR B CA 1
ATOM 2236 C C . THR B 1 119 ? -0.295 -20.531 -21.062 1 93.94 119 THR B C 1
ATOM 2238 O O . THR B 1 119 ? -0.18 -20.453 -19.844 1 93.94 119 THR B O 1
ATOM 2241 N N . GLU B 1 120 ? -0.163 -21.703 -21.766 1 93.5 120 GLU B N 1
ATOM 2242 C CA . GLU B 1 120 ? 0.289 -22.922 -21.094 1 93.5 120 GLU B CA 1
ATOM 2243 C C . GLU B 1 120 ? 1.665 -22.719 -20.469 1 93.5 120 GLU B C 1
ATOM 2245 O O . GLU B 1 120 ? 1.933 -23.219 -19.359 1 93.5 120 GLU B O 1
ATOM 2250 N N . GLN B 1 121 ? 2.471 -21.984 -21.156 1 95.31 121 GLN B N 1
ATOM 2251 C CA . GLN B 1 121 ? 3.797 -21.656 -20.656 1 95.31 121 GLN B CA 1
ATOM 2252 C C . GLN B 1 121 ? 3.703 -20.859 -19.359 1 95.31 121 GLN B C 1
ATOM 2254 O O . GLN B 1 121 ? 4.453 -21.109 -18.406 1 95.31 121 GLN B O 1
ATOM 2259 N N . ALA B 1 122 ? 2.836 -19.922 -19.328 1 95 122 ALA B N 1
ATOM 2260 C CA . ALA B 1 122 ? 2.65 -19.078 -18.156 1 95 122 ALA B CA 1
ATOM 2261 C C . ALA B 1 122 ? 2.166 -19.891 -16.953 1 95 122 ALA B C 1
ATOM 2263 O O . ALA B 1 122 ? 2.672 -19.75 -15.844 1 95 122 ALA B O 1
ATOM 2264 N N . TRP B 1 123 ? 1.244 -20.766 -17.219 1 92.75 123 TRP B N 1
ATOM 2265 C CA . TRP B 1 123 ? 0.728 -21.609 -16.156 1 92.75 123 TRP B CA 1
ATOM 2266 C C . TRP B 1 123 ? 1.824 -22.516 -15.609 1 92.75 123 TRP B C 1
ATOM 2268 O O . TRP B 1 123 ? 1.944 -22.688 -14.391 1 92.75 123 TRP B O 1
ATOM 2278 N N . SER B 1 124 ? 2.607 -23.094 -16.469 1 94.38 124 SER B N 1
ATOM 2279 C CA . SER B 1 124 ? 3.715 -23.938 -16.047 1 94.38 124 SER B CA 1
ATOM 2280 C C . SER B 1 124 ? 4.734 -23.156 -15.227 1 94.38 124 SER B C 1
ATOM 2282 O O . SER B 1 124 ? 5.234 -23.656 -14.211 1 94.38 124 SER B O 1
ATOM 2284 N N . THR B 1 125 ? 4.973 -21.953 -15.688 1 95.12 125 THR B N 1
ATOM 2285 C CA . THR B 1 125 ? 5.918 -21.094 -14.992 1 95.12 125 THR B CA 1
ATOM 2286 C C . THR B 1 125 ? 5.426 -20.781 -13.578 1 95.12 125 THR B C 1
ATOM 2288 O O . THR B 1 125 ? 6.188 -20.875 -12.617 1 95.12 125 THR B O 1
ATOM 2291 N N . LEU B 1 126 ? 4.195 -20.484 -13.438 1 94.25 126 LEU B N 1
ATOM 2292 C CA . LEU B 1 126 ? 3.623 -20.156 -12.141 1 94.25 126 LEU B CA 1
ATOM 2293 C C . LEU B 1 126 ? 3.561 -21.391 -11.25 1 94.25 126 LEU B C 1
ATOM 2295 O O . LEU B 1 126 ? 3.766 -21.312 -10.039 1 94.25 126 LEU B O 1
ATOM 2299 N N . ALA B 1 127 ? 3.293 -22.531 -11.852 1 93.94 127 ALA B N 1
ATOM 2300 C CA . ALA B 1 127 ? 3.271 -23.781 -11.102 1 93.94 127 ALA B CA 1
ATOM 2301 C C . ALA B 1 127 ? 4.652 -24.109 -10.539 1 93.94 127 ALA B C 1
ATOM 2303 O O . ALA B 1 127 ? 4.773 -24.562 -9.398 1 93.94 127 ALA B O 1
ATOM 2304 N N . ASP B 1 128 ? 5.645 -23.844 -11.328 1 95.06 128 ASP B N 1
ATOM 2305 C CA . ASP B 1 128 ? 7.016 -24.094 -10.906 1 95.06 128 ASP B CA 1
ATOM 2306 C C . ASP B 1 128 ? 7.434 -23.141 -9.789 1 95.06 128 ASP B C 1
ATOM 2308 O O . ASP B 1 128 ? 8.258 -23.5 -8.938 1 95.06 128 ASP B O 1
ATOM 2312 N N . LEU B 1 129 ? 6.832 -21.969 -9.781 1 96.25 129 LEU B N 1
ATOM 2313 C CA . LEU B 1 129 ? 7.156 -20.953 -8.789 1 96.25 129 LEU B CA 1
ATOM 2314 C C . LEU B 1 129 ? 6.41 -21.203 -7.484 1 96.25 129 LEU B C 1
ATOM 2316 O O . LEU B 1 129 ? 6.84 -20.766 -6.418 1 96.25 129 LEU B O 1
ATOM 2320 N N . ALA B 1 130 ? 5.387 -21.969 -7.508 1 95.62 130 ALA B N 1
ATOM 2321 C CA . ALA B 1 130 ? 4.398 -22.078 -6.438 1 95.62 130 ALA B CA 1
ATOM 2322 C C . ALA B 1 130 ? 5.039 -22.562 -5.141 1 95.62 130 ALA B C 1
ATOM 2324 O O . ALA B 1 130 ? 4.785 -22.016 -4.07 1 95.62 130 ALA B O 1
ATOM 2325 N N . PRO B 1 131 ? 5.949 -23.594 -5.164 1 96.44 131 PRO B N 1
ATOM 2326 C CA . PRO B 1 131 ? 6.531 -24.062 -3.902 1 96.44 131 PRO B CA 1
ATOM 2327 C C . PRO B 1 131 ? 7.328 -22.984 -3.182 1 96.44 131 PRO B C 1
ATOM 2329 O O . PRO B 1 131 ? 7.262 -22.875 -1.954 1 96.44 131 PRO B O 1
ATOM 2332 N N . ILE B 1 132 ? 7.969 -22.141 -3.928 1 96.88 132 ILE B N 1
ATOM 2333 C CA . ILE B 1 132 ? 8.742 -21.047 -3.342 1 96.88 132 ILE B CA 1
ATOM 2334 C C . ILE B 1 132 ? 7.797 -19.969 -2.814 1 96.88 132 ILE B C 1
ATOM 2336 O O . ILE B 1 132 ? 7.969 -19.484 -1.696 1 96.88 132 ILE B O 1
ATOM 2340 N N . GLN B 1 133 ? 6.824 -19.625 -3.609 1 96.94 133 GLN B N 1
ATOM 2341 C CA . GLN B 1 133 ? 5.832 -18.625 -3.219 1 96.94 133 GLN B CA 1
ATOM 2342 C C . GLN B 1 133 ? 5.137 -19.031 -1.921 1 96.94 133 GLN B C 1
ATOM 2344 O O . GLN B 1 133 ? 4.98 -18.203 -1.015 1 96.94 133 GLN B O 1
ATOM 2349 N N . GLN B 1 134 ? 4.797 -20.312 -1.868 1 97.81 134 GLN B N 1
ATOM 2350 C CA . GLN B 1 134 ? 4.098 -20.828 -0.695 1 97.81 134 GLN B CA 1
ATOM 2351 C C . GLN B 1 134 ? 4.973 -20.734 0.552 1 97.81 134 GLN B C 1
ATOM 2353 O O . GLN B 1 134 ? 4.531 -20.219 1.589 1 97.81 134 GLN B O 1
ATOM 2358 N N . GLN B 1 135 ? 6.184 -21.141 0.423 1 97.69 135 GLN B N 1
ATOM 2359 C CA . GLN B 1 135 ? 7.113 -21.109 1.549 1 97.69 135 GLN B CA 1
ATOM 2360 C C . GLN B 1 135 ? 7.352 -19.688 2.029 1 97.69 135 GLN B C 1
ATOM 2362 O O . GLN B 1 135 ? 7.305 -19.422 3.232 1 97.69 135 GLN B O 1
ATOM 2367 N N . VAL B 1 136 ? 7.547 -18.797 1.146 1 98.25 136 VAL B N 1
ATOM 2368 C CA . VAL B 1 136 ? 7.855 -17.406 1.458 1 98.25 136 VAL B CA 1
ATOM 2369 C C . VAL B 1 136 ? 6.629 -16.719 2.051 1 98.25 136 VAL B C 1
ATOM 2371 O O . VAL B 1 136 ? 6.719 -16.047 3.082 1 98.25 136 VAL B O 1
ATOM 2374 N N . ASN B 1 137 ? 5.469 -16.922 1.434 1 98.31 137 ASN B N 1
ATOM 2375 C CA . ASN B 1 137 ? 4.238 -16.312 1.942 1 98.31 137 ASN B CA 1
ATOM 2376 C C . ASN B 1 137 ? 3.887 -16.844 3.328 1 98.31 137 ASN B C 1
ATOM 2378 O O . ASN B 1 137 ? 3.414 -16.094 4.184 1 98.31 137 ASN B O 1
ATOM 2382 N N . ASP B 1 138 ? 4.09 -18.156 3.539 1 98.44 138 ASP B N 1
ATOM 2383 C CA . ASP B 1 138 ? 3.814 -18.75 4.844 1 98.44 138 ASP B CA 1
ATOM 2384 C C . ASP B 1 138 ? 4.633 -18.062 5.938 1 98.44 138 ASP B C 1
ATOM 2386 O O . ASP B 1 138 ? 4.125 -17.812 7.035 1 98.44 138 ASP B O 1
ATOM 2390 N N . ILE B 1 139 ? 5.855 -17.703 5.59 1 98.25 139 ILE B N 1
ATOM 2391 C CA . ILE B 1 139 ? 6.723 -17.016 6.535 1 98.25 139 ILE B CA 1
ATOM 2392 C C . ILE B 1 139 ? 6.273 -15.555 6.684 1 98.25 139 ILE B C 1
ATOM 2394 O O . ILE B 1 139 ? 6.141 -15.055 7.805 1 98.25 139 ILE B O 1
ATOM 2398 N N . GLU B 1 140 ? 5.984 -14.898 5.629 1 98.25 140 GLU B N 1
ATOM 2399 C CA . GLU B 1 140 ? 5.621 -13.484 5.637 1 98.25 140 GLU B CA 1
ATOM 2400 C C . GLU B 1 140 ? 4.352 -13.242 6.449 1 98.25 140 GLU B C 1
ATOM 2402 O O . GLU B 1 140 ? 4.246 -12.25 7.168 1 98.25 140 GLU B O 1
ATOM 2407 N N . PHE B 1 141 ? 3.449 -14.211 6.391 1 98.19 141 PHE B N 1
ATOM 2408 C CA . PHE B 1 141 ? 2.145 -13.969 6.992 1 98.19 141 PHE B CA 1
ATOM 2409 C C . PHE B 1 141 ? 1.947 -14.836 8.227 1 98.19 141 PHE B C 1
ATOM 2411 O O . PHE B 1 141 ? 0.817 -15.047 8.672 1 98.19 141 PHE B O 1
ATOM 2418 N N . ALA B 1 142 ? 2.994 -15.273 8.781 1 97.38 142 ALA B N 1
ATOM 2419 C CA . ALA B 1 142 ? 3.008 -16.109 9.977 1 97.38 142 ALA B CA 1
ATOM 2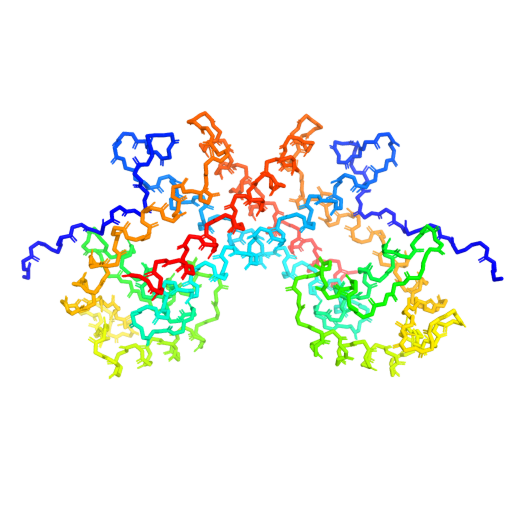420 C C . ALA B 1 142 ? 2.271 -15.43 11.125 1 97.38 142 ALA B C 1
ATOM 2422 O O . ALA B 1 142 ? 1.672 -16.094 11.977 1 97.38 142 ALA B O 1
ATOM 2423 N N . PRO B 1 143 ? 2.266 -14.094 11.219 1 97.12 143 PRO B N 1
ATOM 2424 C CA . PRO B 1 143 ? 1.622 -13.43 12.352 1 97.12 143 PRO B CA 1
ATOM 2425 C C . PRO B 1 143 ? 0.099 -13.516 12.305 1 97.12 143 PRO B C 1
ATOM 2427 O O . PRO B 1 143 ? -0.575 -13.18 13.281 1 97.12 143 PRO B O 1
ATOM 2430 N N . LEU B 1 144 ? -0.436 -13.906 11.188 1 96.25 144 LEU B N 1
ATOM 2431 C CA . LEU B 1 144 ? -1.889 -13.992 11.078 1 96.25 144 LEU B CA 1
ATOM 2432 C C . LEU B 1 144 ? -2.395 -15.328 11.617 1 96.25 144 LEU B C 1
ATOM 2434 O O . LEU B 1 144 ? -1.862 -16.375 11.266 1 96.25 144 LEU B O 1
ATOM 2438 N N . SER B 1 145 ? -3.402 -15.219 12.492 1 92.88 145 SER B N 1
ATOM 2439 C CA . SER B 1 145 ? -4.055 -16.422 13.008 1 92.88 145 SER B CA 1
ATOM 2440 C C . SER B 1 145 ? -5.332 -16.734 12.234 1 92.88 145 SER 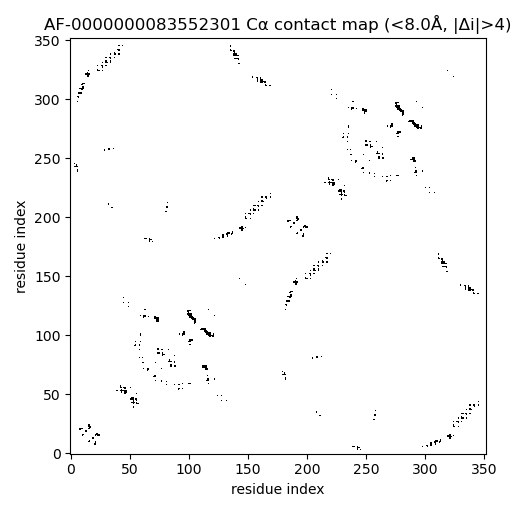B C 1
ATOM 2442 O O . SER B 1 145 ? -5.828 -15.891 11.484 1 92.88 145 SER B O 1
ATOM 2444 N N . ALA B 1 146 ? -5.938 -17.969 12.398 1 88.75 146 ALA B N 1
ATOM 2445 C CA . ALA B 1 146 ? -7.125 -18.422 11.68 1 88.75 146 ALA B CA 1
ATOM 2446 C C . ALA B 1 146 ? -8.312 -17.516 11.953 1 88.75 146 ALA B C 1
ATOM 2448 O O . ALA B 1 146 ? -9.102 -17.219 11.047 1 88.75 146 ALA B O 1
ATOM 2449 N N . GLY B 1 147 ? -8.438 -16.953 13.109 1 88.62 147 GLY B N 1
ATOM 2450 C CA . GLY B 1 147 ? -9.562 -16.094 13.445 1 88.62 147 GLY B CA 1
ATOM 2451 C C . GLY B 1 147 ? -9.359 -14.648 13.016 1 88.62 147 GLY B C 1
ATOM 2452 O O . GLY B 1 147 ? -10.328 -13.914 12.812 1 88.62 147 GLY B O 1
ATOM 2453 N N . GLU B 1 148 ? -8.242 -14.297 12.625 1 92.06 148 GLU B N 1
ATOM 2454 C CA . GLU B 1 148 ? -7.918 -12.914 12.305 1 92.06 148 GLU B CA 1
ATOM 2455 C C . GLU B 1 148 ? -8.102 -12.633 10.812 1 92.06 148 GLU B C 1
ATOM 2457 O O . GLU B 1 148 ? -8.516 -11.539 10.43 1 92.06 148 GLU B O 1
ATOM 2462 N N . LEU B 1 149 ? -7.953 -13.68 10.023 1 93.81 149 LEU B N 1
ATOM 2463 C CA . LEU B 1 149 ? -7.918 -13.508 8.578 1 93.81 149 LEU B CA 1
ATOM 2464 C C . LEU B 1 149 ? -9.25 -12.984 8.062 1 93.81 149 LEU B C 1
ATOM 2466 O O . LEU B 1 149 ? -9.32 -11.898 7.477 1 93.81 149 LEU B O 1
ATOM 2470 N N . PRO B 1 150 ? -10.391 -13.617 8.352 1 93.38 150 PRO B N 1
ATOM 2471 C CA . PRO B 1 150 ? -11.656 -13.086 7.844 1 93.38 150 PRO B CA 1
ATOM 2472 C C . PRO B 1 150 ? -11.992 -11.711 8.414 1 93.38 150 PRO B C 1
ATOM 2474 O O . PRO B 1 150 ? -12.586 -10.875 7.727 1 93.38 150 PRO B O 1
ATOM 2477 N N . ARG B 1 151 ? -11.594 -11.469 9.609 1 93.38 151 ARG B N 1
ATOM 2478 C CA . ARG B 1 151 ? -11.875 -10.195 10.266 1 93.38 151 ARG B CA 1
ATOM 2479 C C . ARG B 1 151 ? -11.109 -9.055 9.609 1 93.38 151 ARG B C 1
ATOM 2481 O O . ARG B 1 151 ? -11.656 -7.973 9.398 1 93.38 151 ARG B O 1
ATOM 2488 N N . ILE B 1 152 ? -9.93 -9.297 9.266 1 94.56 152 ILE B N 1
ATOM 2489 C CA . ILE B 1 152 ? -9.086 -8.266 8.672 1 94.56 152 ILE B CA 1
ATOM 2490 C C . ILE B 1 152 ? -9.539 -7.984 7.242 1 94.56 152 ILE B C 1
ATOM 2492 O O . ILE B 1 152 ? -9.547 -6.832 6.801 1 94.56 152 ILE B O 1
ATOM 2496 N N . VAL B 1 153 ? -9.938 -9.016 6.574 1 95.31 153 VAL B N 1
ATOM 2497 C CA . VAL B 1 153 ? -10.469 -8.828 5.227 1 95.31 153 VAL B CA 1
ATOM 2498 C C . VAL B 1 153 ? -11.703 -7.93 5.273 1 95.31 153 VAL B C 1
ATOM 2500 O O . VAL B 1 153 ? -11.797 -6.961 4.516 1 95.31 153 VAL B O 1
ATOM 2503 N N . ALA B 1 154 ? -12.539 -8.234 6.191 1 95.81 154 ALA B N 1
ATOM 2504 C CA . ALA B 1 154 ? -13.75 -7.441 6.332 1 95.81 154 ALA B CA 1
ATOM 2505 C C . ALA B 1 154 ? -13.422 -5.992 6.672 1 95.81 154 ALA B C 1
ATOM 2507 O O . ALA B 1 154 ? -14.047 -5.066 6.148 1 95.81 154 ALA B O 1
ATOM 2508 N N . LEU B 1 155 ? -12.508 -5.801 7.512 1 95.69 155 LEU B N 1
ATOM 2509 C CA . LEU B 1 155 ? -12.086 -4.457 7.891 1 95.69 155 LEU B CA 1
ATOM 2510 C C . LEU B 1 155 ? -11.586 -3.68 6.676 1 95.69 155 LEU B C 1
ATOM 2512 O O . LEU B 1 155 ? -11.992 -2.537 6.453 1 95.69 155 LEU B O 1
ATOM 2516 N N . PHE B 1 156 ? -10.742 -4.289 5.855 1 95.94 156 PHE B N 1
ATOM 2517 C CA . PHE B 1 156 ? -10.203 -3.605 4.688 1 95.94 156 PHE B CA 1
ATOM 2518 C C . PHE B 1 156 ? -11.305 -3.305 3.678 1 95.94 156 PHE B C 1
ATOM 2520 O O . PHE B 1 156 ? -11.289 -2.256 3.029 1 95.94 156 PHE B O 1
ATOM 2527 N N . GLU B 1 157 ? -12.211 -4.199 3.57 1 96 157 GLU B N 1
ATOM 2528 C CA . GLU B 1 157 ? -13.336 -3.939 2.682 1 96 157 GLU B CA 1
ATOM 2529 C C . GLU B 1 157 ? -14.148 -2.736 3.156 1 96 157 GLU B C 1
ATOM 2531 O O . GLU B 1 157 ? -14.547 -1.891 2.35 1 96 157 GLU B O 1
ATOM 2536 N N . ASN B 1 158 ? -14.367 -2.658 4.441 1 97.5 158 ASN B N 1
ATOM 2537 C CA . ASN B 1 158 ? -15.062 -1.508 5.012 1 97.5 158 ASN B CA 1
ATOM 2538 C C . ASN B 1 158 ? -14.258 -0.223 4.836 1 97.5 158 ASN B C 1
ATOM 2540 O O . ASN B 1 158 ? -14.828 0.841 4.586 1 97.5 158 ASN B O 1
ATOM 2544 N N . LEU B 1 159 ? -12.977 -0.323 4.973 1 97.19 159 LEU B N 1
ATOM 2545 C CA . LEU B 1 159 ? -12.109 0.836 4.797 1 97.19 159 LEU B CA 1
ATOM 2546 C C . LEU B 1 159 ? -12.125 1.314 3.348 1 97.19 159 LEU B C 1
ATOM 2548 O O . LEU B 1 159 ? -12.086 2.52 3.088 1 97.19 159 LEU B O 1
ATOM 2552 N N . ILE B 1 160 ? -12.156 0.361 2.412 1 96.19 160 ILE B N 1
ATOM 2553 C CA . ILE B 1 160 ? -12.266 0.71 1.001 1 96.19 160 ILE B CA 1
ATOM 2554 C C . ILE B 1 160 ? -13.555 1.504 0.769 1 96.19 160 ILE B C 1
ATOM 2556 O O . ILE B 1 160 ? -13.523 2.576 0.161 1 96.19 160 ILE B O 1
ATOM 2560 N N . ASP B 1 161 ? -14.641 1.015 1.294 1 97.06 161 ASP B N 1
ATOM 2561 C CA . ASP B 1 161 ? -15.922 1.697 1.146 1 97.06 161 ASP B CA 1
ATOM 2562 C C . ASP B 1 161 ? -15.875 3.094 1.762 1 97.06 161 ASP B C 1
ATOM 2564 O O . ASP B 1 161 ? -16.359 4.059 1.164 1 97.06 161 ASP B O 1
ATOM 2568 N N . SER B 1 162 ? -15.336 3.193 2.941 1 98 162 SER B N 1
ATOM 2569 C CA . SER B 1 162 ? -15.242 4.48 3.625 1 98 162 SER B CA 1
ATOM 2570 C C . SER B 1 162 ? -14.312 5.434 2.883 1 98 162 SER B C 1
ATOM 2572 O O . SER B 1 162 ? -14.508 6.652 2.916 1 98 162 SER B O 1
ATOM 2574 N N . SER B 1 163 ? -13.242 4.898 2.287 1 97.56 163 SER B N 1
ATOM 2575 C CA . SER B 1 163 ? -12.328 5.73 1.51 1 97.56 163 SER B CA 1
ATOM 2576 C C . SER B 1 163 ? -13.039 6.359 0.314 1 97.56 163 SER B C 1
ATOM 2578 O O . SER B 1 163 ? -12.742 7.496 -0.061 1 97.56 163 SER B O 1
ATOM 2580 N N . GLU B 1 164 ? -13.953 5.629 -0.26 1 95.94 164 GLU B N 1
ATOM 2581 C CA . GLU B 1 164 ? -14.742 6.184 -1.355 1 95.94 164 GLU B CA 1
ATOM 2582 C C . GLU B 1 164 ? -15.602 7.355 -0.881 1 95.94 164 GLU B C 1
ATOM 2584 O O . GLU B 1 164 ? -15.734 8.352 -1.589 1 95.94 164 GLU B O 1
ATOM 2589 N N . LYS B 1 165 ? -16.188 7.203 0.283 1 97.44 165 LYS B N 1
ATOM 2590 C CA . LYS B 1 165 ? -16.953 8.297 0.879 1 97.44 165 LYS B CA 1
ATOM 2591 C C . LYS B 1 165 ? -16.062 9.508 1.142 1 97.44 165 LYS B C 1
ATOM 2593 O O . LYS B 1 165 ? -16.469 10.648 0.913 1 97.44 165 LYS B O 1
ATOM 2598 N N . ALA B 1 166 ? -14.859 9.242 1.646 1 97.81 166 ALA B N 1
ATOM 2599 C CA . ALA B 1 166 ? -13.898 10.312 1.927 1 97.81 166 ALA B CA 1
ATOM 2600 C C . ALA B 1 166 ? -13.516 11.047 0.648 1 97.81 166 ALA B C 1
ATOM 2602 O O . ALA B 1 166 ? -13.414 12.281 0.641 1 97.81 166 ALA B O 1
ATOM 2603 N N . LEU B 1 167 ? -13.289 10.336 -0.445 1 96.12 167 LEU B N 1
ATOM 2604 C CA . LEU B 1 167 ? -12.938 10.938 -1.727 1 96.12 167 LEU B CA 1
ATOM 2605 C C . LEU B 1 167 ? -14.086 11.781 -2.266 1 96.12 167 LEU B C 1
ATOM 2607 O O . LEU B 1 167 ? -13.867 12.852 -2.826 1 96.12 167 LEU B O 1
ATOM 2611 N N . LYS B 1 168 ? -15.281 11.305 -2.074 1 95.88 168 LYS B N 1
ATOM 2612 C CA . LYS B 1 168 ? -16.453 12.078 -2.473 1 95.88 168 LYS B CA 1
ATOM 2613 C C . LYS B 1 168 ? -16.547 13.383 -1.677 1 95.88 168 LYS B C 1
ATOM 2615 O O . LYS B 1 168 ? -16.875 14.43 -2.232 1 95.88 168 LYS B O 1
ATOM 2620 N N . LEU B 1 169 ? -16.312 13.281 -0.379 1 95.56 169 LEU B N 1
ATOM 2621 C CA . LEU B 1 169 ? -16.312 14.469 0.464 1 95.56 169 LEU B CA 1
ATOM 2622 C C . LEU B 1 169 ? -15.273 15.484 -0.02 1 95.56 169 LEU B C 1
ATOM 2624 O O . LEU B 1 169 ? -15.555 16.688 -0.078 1 95.56 169 LEU B O 1
ATOM 2628 N N . GLN B 1 170 ? -14.133 14.992 -0.359 1 94.44 170 GLN B N 1
ATOM 2629 C CA . GLN B 1 170 ? -13.062 15.875 -0.83 1 94.44 170 GLN B CA 1
ATOM 2630 C C . GLN B 1 170 ? -13.469 16.578 -2.125 1 94.44 170 GLN B C 1
ATOM 2632 O O . GLN B 1 170 ? -13.172 17.766 -2.312 1 94.44 170 GLN B O 1
ATOM 2637 N N . GLU B 1 171 ? -14.055 15.852 -3.008 1 92.69 171 GLU B N 1
ATOM 2638 C CA . GLU B 1 171 ? -14.547 16.453 -4.246 1 92.69 171 GLU B CA 1
ATOM 2639 C C . GLU B 1 171 ? -15.562 17.547 -3.957 1 92.69 171 GLU B C 1
ATOM 2641 O O . GLU B 1 171 ? -15.516 18.625 -4.57 1 92.69 171 GLU B O 1
ATOM 2646 N N . PHE B 1 172 ? -16.422 17.281 -3.008 1 92.62 172 PHE B N 1
ATOM 2647 C CA . PHE B 1 172 ? -17.422 18.25 -2.594 1 92.62 172 PHE B CA 1
ATOM 2648 C C . PHE B 1 172 ? -16.766 19.5 -2.01 1 92.62 172 PHE B C 1
ATOM 2650 O O . PHE B 1 172 ? -17.156 20.625 -2.328 1 92.62 172 PHE B O 1
ATOM 2657 N N . LEU B 1 173 ? -15.758 19.312 -1.146 1 91.69 173 LEU B N 1
ATOM 2658 C CA . LEU B 1 173 ? -15.094 20.406 -0.461 1 91.69 173 LEU B CA 1
ATOM 2659 C C . LEU B 1 173 ? -14.266 21.234 -1.439 1 91.69 173 LEU B C 1
ATOM 2661 O O . LEU B 1 173 ? -14.008 22.422 -1.19 1 91.69 173 LEU B O 1
ATOM 2665 N N . LYS B 1 174 ? -13.789 20.656 -2.539 1 88.31 174 LYS B N 1
ATOM 2666 C CA . LYS B 1 174 ? -13.055 21.391 -3.568 1 88.31 174 LYS B CA 1
ATOM 2667 C C . LYS B 1 174 ? -13.969 22.312 -4.359 1 88.31 174 LYS B C 1
ATOM 2669 O O . LYS B 1 174 ? -13.547 23.375 -4.812 1 88.31 174 LYS B O 1
ATOM 2674 N N . GLU B 1 175 ? -15.211 21.938 -4.578 1 86.38 175 GLU B N 1
ATOM 2675 C CA . GLU B 1 175 ? -16.172 22.656 -5.387 1 86.38 175 GLU B CA 1
ATOM 2676 C C . GLU B 1 175 ? -16.906 23.719 -4.562 1 86.38 175 GLU B C 1
ATOM 2678 O O . GLU B 1 175 ? -17.594 24.578 -5.113 1 86.38 175 GLU B O 1
ATOM 2683 N N . HIS B 1 176 ? -16.875 23.656 -3.201 1 78.5 176 HIS B N 1
ATOM 2684 C CA . HIS B 1 176 ? -17.625 24.578 -2.344 1 78.5 176 HIS B CA 1
ATOM 2685 C C . HIS B 1 176 ? -16.719 25.203 -1.289 1 78.5 176 HIS B C 1
ATOM 2687 O O . HIS B 1 176 ? -16.891 26.375 -0.943 1 78.5 176 HIS B O 1
#

InterPro domains:
  IPR000835 MarR-type HTH domain [PF01047] (71-114)
  IPR000835 MarR-type HTH domain [PS50995] (21-161)
  IPR000835 MarR-type HTH domain [SM00347] (45-149)
  IPR036388 Winged helix-like DNA-binding domain superfamily [G3DSA:1.10.10.10] (26-169)
  IPR036390 Winged helix DNA-binding domain superfamily [SSF46785] (29-164)